Protein AF-A0A9P9DZR4-F1 (afdb_monomer_lite)

Radius of gyration: 33.92 Å; chains: 1; bounding box: 108×94×105 Å

InterPro domains:
  IPR038883 Uncharacterized protein AN11006-like [PTHR42085] (29-226)

Secondary structure (DSSP, 8-state):
------PPPGGGGTHHHHHHHHHHHHHHHHHHS-S--PPP-GGGS-HHHHHHHHHHHHS----PPPP----------TTTTS------------S---------THHHH-HHHHHHHHHHHHHH-EEEEEE-TTT--------STT-------------------------------------PPPSS---GGGGGG-SEEEEEEEE-HHHHT-S-GGG--GGG-HHHHHHHHHHTTS-TTSEEEEEEEEPPBTTB-HHHHHHHHHHHHHSSSSSEEEEEEEEETT--S--EEEEE-TTS-EEEE-TTS-EEEE--SS--HHHHHHGGG---TTTS-------------

Structure (mmCIF, N/CA/C/O backbone):
data_AF-A0A9P9DZR4-F1
#
_entry.id   AF-A0A9P9DZR4-F1
#
loop_
_atom_site.group_PDB
_atom_site.id
_atom_site.type_symbol
_atom_site.label_atom_id
_atom_site.label_alt_id
_atom_site.label_comp_id
_atom_site.label_asym_id
_atom_site.label_entity_id
_atom_site.label_seq_id
_atom_site.pdbx_PDB_ins_code
_atom_site.Cartn_x
_atom_site.Cartn_y
_atom_site.Cartn_z
_atom_site.occupancy
_atom_site.B_iso_or_equiv
_atom_site.auth_seq_id
_atom_site.auth_comp_id
_atom_site.auth_asym_id
_atom_site.auth_atom_id
_atom_site.pdbx_PDB_model_num
ATOM 1 N N . MET A 1 1 ? -54.184 -75.715 51.827 1.00 43.56 1 MET A N 1
ATOM 2 C CA . MET A 1 1 ? -53.789 -74.559 52.659 1.00 43.56 1 MET A CA 1
ATOM 3 C C . MET A 1 1 ? -52.287 -74.373 52.473 1.00 43.56 1 MET A C 1
ATOM 5 O O . MET A 1 1 ? -51.511 -75.024 53.151 1.00 43.56 1 MET A O 1
ATOM 9 N N . ALA A 1 2 ? -51.884 -73.618 51.450 1.00 40.12 2 ALA A N 1
ATOM 10 C CA . ALA A 1 2 ? -50.483 -73.395 51.093 1.00 40.12 2 ALA A CA 1
ATOM 11 C C . ALA A 1 2 ? -50.235 -71.883 51.113 1.00 40.12 2 ALA A C 1
ATOM 13 O O . ALA A 1 2 ? -50.880 -71.148 50.367 1.00 40.12 2 ALA A O 1
ATOM 14 N N . MET A 1 3 ? -49.376 -71.423 52.024 1.00 48.22 3 MET A N 1
ATOM 15 C CA . MET A 1 3 ? -48.978 -70.021 52.132 1.00 48.22 3 MET A CA 1
ATOM 16 C C . MET A 1 3 ? -47.840 -69.740 51.149 1.00 48.22 3 MET A C 1
ATOM 18 O O . MET A 1 3 ? -46.756 -70.304 51.275 1.00 48.22 3 MET A O 1
ATOM 22 N N . ALA A 1 4 ? -48.094 -68.865 50.178 1.00 48.84 4 ALA A N 1
ATOM 23 C CA . ALA A 1 4 ? -47.075 -68.323 49.291 1.00 48.84 4 ALA A CA 1
ATOM 24 C C . ALA A 1 4 ? -46.392 -67.128 49.979 1.00 48.84 4 ALA A C 1
ATOM 26 O O . ALA A 1 4 ? -46.995 -66.072 50.157 1.00 48.84 4 ALA A O 1
ATOM 27 N N . MET A 1 5 ? -45.137 -67.315 50.387 1.00 56.09 5 MET A N 1
ATOM 28 C CA . MET A 1 5 ? -44.253 -66.256 50.878 1.00 56.09 5 MET A CA 1
ATOM 29 C C . MET A 1 5 ? -43.688 -65.494 49.674 1.00 56.09 5 MET A C 1
ATOM 31 O O . MET A 1 5 ? -42.865 -66.022 48.929 1.00 56.09 5 MET A O 1
ATOM 35 N N . ALA A 1 6 ? -44.149 -64.261 49.466 1.00 56.53 6 ALA A N 1
ATOM 36 C CA . ALA A 1 6 ? -43.615 -63.368 48.446 1.00 56.53 6 ALA A CA 1
ATOM 37 C C . ALA A 1 6 ? -42.240 -62.838 48.887 1.00 56.53 6 ALA A C 1
ATOM 39 O O . ALA A 1 6 ? -42.130 -62.030 49.808 1.00 56.53 6 ALA A O 1
ATOM 40 N N . SER A 1 7 ? -41.182 -63.311 48.231 1.00 59.50 7 SER A N 1
ATOM 41 C CA . SER A 1 7 ? -39.818 -62.809 48.386 1.00 59.50 7 SER A CA 1
ATOM 42 C C . SER A 1 7 ? -39.697 -61.411 47.776 1.00 59.50 7 SER A C 1
ATOM 44 O O . SER A 1 7 ? -39.868 -61.250 46.565 1.00 59.50 7 SER A O 1
ATOM 46 N N . LEU A 1 8 ? -39.378 -60.402 48.592 1.00 60.72 8 LEU A N 1
ATOM 47 C CA . LEU A 1 8 ? -39.001 -59.082 48.086 1.00 60.72 8 LEU A CA 1
ATOM 48 C C . LEU A 1 8 ? -37.660 -59.167 47.326 1.00 60.72 8 LEU A C 1
ATOM 50 O O . LEU A 1 8 ? -36.722 -59.804 47.814 1.00 60.72 8 LEU A O 1
ATOM 54 N N . PRO A 1 9 ? -37.528 -58.503 46.166 1.00 62.47 9 PRO A N 1
ATOM 55 C CA . PRO A 1 9 ? -36.287 -58.496 45.403 1.00 62.47 9 PRO A CA 1
ATOM 56 C C . PRO A 1 9 ? -35.205 -57.674 46.125 1.00 62.47 9 PRO A C 1
ATOM 58 O O . PRO A 1 9 ? -35.350 -56.474 46.348 1.00 62.47 9 PRO A O 1
ATOM 61 N N . GLN A 1 10 ? -34.081 -58.320 46.451 1.00 60.91 10 GLN A N 1
ATOM 62 C CA . GLN A 1 10 ? -32.893 -57.725 47.092 1.00 60.91 10 GLN A CA 1
ATOM 63 C C . GLN A 1 10 ? -32.157 -56.673 46.230 1.00 60.91 10 GLN A C 1
ATOM 65 O O . GLN A 1 10 ? -31.154 -56.108 46.660 1.00 60.91 10 GLN A O 1
ATOM 70 N N . SER A 1 11 ? -32.642 -56.360 45.026 1.00 59.41 11 SER A N 1
ATOM 71 C CA . SER A 1 11 ? -31.993 -55.431 44.092 1.00 59.41 11 SER A CA 1
ATOM 72 C C . SER A 1 11 ? -32.128 -53.948 44.469 1.00 59.41 11 SER A C 1
ATOM 74 O O . SER A 1 11 ? -31.397 -53.119 43.931 1.00 59.41 11 SER A O 1
ATOM 76 N N . ALA A 1 12 ? -32.995 -53.586 45.422 1.00 57.53 12 ALA A N 1
ATOM 77 C CA . ALA A 1 12 ? -33.189 -52.188 45.824 1.00 57.53 12 ALA A CA 1
ATOM 78 C C . ALA A 1 12 ? -32.048 -51.611 46.696 1.00 57.53 12 ALA A C 1
ATOM 80 O O . ALA A 1 12 ? -31.921 -50.392 46.812 1.00 57.53 12 ALA A O 1
ATOM 81 N N . SER A 1 13 ? -31.188 -52.451 47.290 1.00 67.25 13 SER A N 1
ATOM 82 C CA . SER A 1 13 ? -30.215 -51.999 48.303 1.00 67.25 13 SER A CA 1
ATOM 83 C C . SER A 1 13 ? -28.970 -51.297 47.737 1.00 67.25 13 SER A C 1
ATOM 85 O O . SER A 1 13 ? -28.301 -50.576 48.475 1.00 67.25 13 SER A O 1
ATOM 87 N N . LEU A 1 14 ? -28.646 -51.478 46.451 1.00 71.75 14 LEU A N 1
ATOM 88 C CA . LEU A 1 14 ? -27.460 -50.866 45.822 1.00 71.75 14 LEU A CA 1
ATOM 89 C C . LEU A 1 14 ? -27.771 -49.573 45.051 1.00 71.75 14 LEU A C 1
ATOM 91 O O . LEU A 1 14 ? -26.857 -48.815 44.732 1.00 71.75 14 LEU A O 1
ATOM 95 N N . ALA A 1 15 ? -29.048 -49.277 44.791 1.00 77.88 15 ALA A N 1
ATOM 96 C CA . ALA A 1 15 ? -29.445 -48.081 44.048 1.00 77.88 15 ALA A CA 1
ATOM 97 C C . ALA A 1 15 ? -29.271 -46.790 44.870 1.00 77.88 15 ALA A C 1
ATOM 99 O O . ALA A 1 15 ? -28.864 -45.760 44.337 1.00 77.88 15 ALA A O 1
ATOM 100 N N . LEU A 1 16 ? -29.523 -46.852 46.181 1.00 82.12 16 LEU A N 1
ATOM 101 C CA . LEU A 1 16 ? -29.425 -45.704 47.089 1.00 82.12 16 LEU A CA 1
ATOM 102 C C . LEU A 1 16 ? -27.999 -45.131 47.235 1.00 82.12 16 LEU A C 1
ATOM 104 O O . LEU A 1 16 ? -27.854 -43.914 47.104 1.00 82.12 16 LEU A O 1
ATOM 108 N N . PRO A 1 17 ? -26.933 -45.931 47.454 1.00 87.12 17 PRO A N 1
ATOM 109 C CA . PRO A 1 17 ? -25.578 -45.384 47.547 1.00 87.12 17 PRO A CA 1
ATOM 110 C C . PRO A 1 17 ? -25.076 -44.815 46.212 1.00 87.12 17 PRO A C 1
ATOM 112 O O . PRO A 1 17 ? -24.386 -43.797 46.213 1.00 87.12 17 PRO A O 1
ATOM 115 N N . LEU A 1 18 ? -25.458 -45.405 45.073 1.00 83.94 18 LEU A N 1
ATOM 116 C CA . LEU A 1 18 ? -25.102 -44.877 43.751 1.00 83.94 18 LEU A CA 1
ATOM 117 C C . LEU A 1 18 ? -25.817 -43.557 43.448 1.00 83.94 18 LEU A C 1
ATOM 119 O O . LEU A 1 18 ? -25.183 -42.622 42.961 1.00 83.94 18 LEU A O 1
ATOM 123 N N . LEU A 1 19 ? -27.102 -43.444 43.798 1.00 87.75 19 LEU A N 1
ATOM 124 C CA . LEU A 1 19 ? -27.851 -42.195 43.671 1.00 87.75 19 LEU A CA 1
ATOM 125 C C . LEU A 1 19 ? -27.248 -41.097 44.560 1.00 87.75 19 LEU A C 1
ATOM 127 O O . LEU A 1 19 ? -27.073 -39.968 44.109 1.00 87.75 19 LEU A O 1
ATOM 131 N N . TYR A 1 20 ? -26.863 -41.429 45.795 1.00 90.81 20 TYR A N 1
ATOM 132 C CA . TYR A 1 20 ? -26.206 -40.484 46.701 1.00 90.81 20 TYR A CA 1
ATOM 133 C C . TYR A 1 20 ? -24.847 -40.011 46.163 1.00 90.81 20 TYR A C 1
ATOM 135 O O . TYR A 1 20 ? -24.558 -38.815 46.198 1.00 90.81 20 TYR A O 1
ATOM 143 N N . LEU A 1 21 ? -24.026 -40.915 45.614 1.00 88.88 21 LEU A N 1
ATOM 144 C CA . LEU A 1 21 ? -22.750 -40.552 44.987 1.00 88.88 21 LEU A CA 1
ATOM 145 C C . LEU A 1 21 ? -22.946 -39.711 43.719 1.00 88.88 21 LEU A C 1
ATOM 147 O O . LEU A 1 21 ? -22.198 -38.758 43.516 1.00 88.88 21 LEU A O 1
ATOM 151 N N . ALA A 1 22 ? -23.971 -39.998 42.912 1.00 86.12 22 ALA A N 1
ATOM 152 C CA . ALA A 1 22 ? -24.314 -39.197 41.739 1.00 86.12 22 ALA A CA 1
ATOM 153 C C . ALA A 1 22 ? -24.779 -37.786 42.131 1.00 86.12 22 ALA A C 1
ATOM 155 O O . ALA A 1 22 ? -24.281 -36.808 41.577 1.00 86.12 22 ALA A O 1
ATOM 156 N N . ILE A 1 23 ? -25.656 -37.661 43.135 1.00 90.69 23 ILE A N 1
ATOM 157 C CA . ILE A 1 23 ? -26.109 -36.364 43.665 1.00 90.69 23 ILE A CA 1
ATOM 158 C C . ILE A 1 23 ? -24.933 -35.593 44.269 1.00 90.69 23 ILE A C 1
ATOM 160 O O . ILE A 1 23 ? -24.785 -34.403 44.010 1.00 90.69 23 ILE A O 1
ATOM 164 N N . ARG A 1 24 ? -24.053 -36.257 45.026 1.00 88.06 24 ARG A N 1
ATOM 165 C CA . ARG A 1 24 ? -22.860 -35.626 45.608 1.00 88.06 24 ARG A CA 1
ATOM 166 C C . ARG A 1 24 ? -21.857 -35.195 44.536 1.00 88.06 24 ARG A C 1
ATOM 168 O O . ARG A 1 24 ? -21.273 -34.126 44.666 1.00 88.06 24 ARG A O 1
ATOM 175 N N . SER A 1 25 ? -21.682 -35.986 43.478 1.00 76.50 25 SER A N 1
ATOM 176 C CA . SER A 1 25 ? -20.851 -35.640 42.319 1.00 76.50 25 SER A CA 1
ATOM 177 C C . SER A 1 25 ? -21.422 -34.440 41.564 1.00 76.50 25 SER A C 1
ATOM 179 O O . SER A 1 25 ? -20.687 -33.502 41.272 1.00 76.50 25 SER A O 1
ATOM 181 N N . LEU A 1 26 ? -22.732 -34.434 41.296 1.00 79.06 26 LEU A N 1
ATOM 182 C CA . LEU A 1 26 ? -23.438 -33.309 40.674 1.00 79.06 26 LEU A CA 1
ATOM 183 C C . LEU A 1 26 ? -23.340 -32.053 41.535 1.00 79.06 26 LEU A C 1
ATOM 185 O O . LEU A 1 26 ? -23.038 -30.982 41.019 1.00 79.06 26 LEU A O 1
ATOM 189 N N . HIS A 1 27 ? -23.521 -32.183 42.850 1.00 77.00 27 HIS A N 1
ATOM 190 C CA . HIS A 1 27 ? -23.399 -31.058 43.762 1.00 77.00 27 HIS A CA 1
ATOM 191 C C . HIS A 1 27 ? -21.963 -30.532 43.794 1.00 77.00 27 HIS A C 1
ATOM 193 O O . HIS A 1 27 ? -21.762 -29.333 43.664 1.00 77.00 27 HIS A O 1
ATOM 199 N N . HIS A 1 28 ? -20.952 -31.403 43.855 1.00 72.44 28 HIS A N 1
ATOM 200 C CA . HIS A 1 28 ? -19.546 -30.994 43.812 1.00 72.44 28 HIS A CA 1
ATOM 201 C C . HIS A 1 28 ? -19.175 -30.309 42.486 1.00 72.44 28 HIS A C 1
ATOM 203 O O . HIS A 1 28 ? -18.450 -29.317 42.498 1.00 72.44 28 HIS A O 1
ATOM 209 N N . HIS A 1 29 ? -19.717 -30.778 41.357 1.00 68.38 29 HIS A N 1
ATOM 210 C CA . HIS A 1 29 ? -19.521 -30.134 40.055 1.00 68.38 29 HIS A CA 1
ATOM 211 C C . HIS A 1 29 ? -20.180 -28.745 40.011 1.00 68.38 29 HIS A C 1
ATOM 213 O O . HIS A 1 29 ? -19.538 -27.774 39.620 1.00 68.38 29 HIS A O 1
ATOM 219 N N . PHE A 1 30 ? -21.407 -28.620 40.527 1.00 67.62 30 PHE A N 1
ATOM 220 C CA . PHE A 1 30 ? -22.100 -27.333 40.655 1.00 67.62 30 PHE A CA 1
ATOM 221 C C . PHE A 1 30 ? -21.445 -26.380 41.665 1.00 67.62 30 PHE A C 1
ATOM 223 O O . PHE A 1 30 ? -21.560 -25.166 41.522 1.00 67.62 30 PHE A O 1
ATOM 230 N N . THR A 1 31 ? -20.778 -26.898 42.701 1.00 61.72 31 THR A N 1
ATOM 231 C CA . THR A 1 31 ? -20.121 -26.058 43.719 1.00 61.72 31 THR A CA 1
ATOM 232 C C . THR A 1 31 ? -18.771 -25.536 43.219 1.00 61.72 31 THR A C 1
ATOM 234 O O . THR A 1 31 ? -18.403 -24.411 43.547 1.00 61.72 31 THR A O 1
ATOM 237 N N . MET A 1 32 ? -18.060 -26.302 42.379 1.00 52.75 32 MET A N 1
ATOM 238 C CA . MET A 1 32 ? -16.819 -25.856 41.724 1.00 52.75 32 MET A CA 1
ATOM 239 C C . MET A 1 32 ? -17.062 -24.727 40.708 1.00 52.75 32 MET A C 1
ATOM 241 O O . MET A 1 32 ? -16.210 -23.858 40.559 1.00 52.75 32 MET A O 1
ATOM 245 N N . GLU A 1 33 ? -18.230 -24.687 40.060 1.00 54.41 33 GLU A N 1
ATOM 246 C CA . GLU A 1 33 ? -18.608 -23.593 39.147 1.00 54.41 33 GLU A CA 1
ATOM 247 C C . GLU A 1 33 ? -19.159 -22.346 39.865 1.00 54.41 33 GLU A C 1
ATOM 249 O O . GLU A 1 33 ? -19.230 -21.280 39.262 1.00 54.41 33 GLU A O 1
ATOM 254 N N . ASN A 1 34 ? -19.512 -22.447 41.155 1.00 53.56 34 ASN A N 1
ATOM 255 C CA . ASN A 1 34 ? -20.173 -21.376 41.914 1.00 53.56 34 ASN A CA 1
ATOM 256 C C . ASN A 1 34 ? -19.352 -20.806 43.074 1.00 53.56 34 ASN A C 1
ATOM 258 O O . ASN A 1 34 ? -19.886 -20.028 43.869 1.00 53.56 34 ASN A O 1
ATOM 262 N N . THR A 1 35 ? -18.058 -21.125 43.200 1.00 55.44 35 THR A N 1
ATOM 263 C CA . THR A 1 35 ? -17.213 -20.228 43.999 1.00 55.44 35 THR A CA 1
ATOM 264 C C . THR A 1 35 ? -17.232 -18.877 43.288 1.00 55.44 35 THR A C 1
ATOM 266 O O . THR A 1 35 ? -16.898 -18.851 42.104 1.00 55.44 35 THR A O 1
ATOM 269 N N . PRO A 1 36 ? -17.664 -17.775 43.933 1.00 53.78 36 PRO A N 1
ATOM 270 C CA . PRO A 1 36 ? -17.661 -16.462 43.315 1.00 53.78 36 PRO A CA 1
ATOM 271 C C . PRO A 1 36 ? -16.202 -16.064 43.117 1.00 53.78 36 PRO A C 1
ATOM 273 O O . PRO A 1 36 ? -15.591 -15.403 43.958 1.00 53.78 36 PRO A O 1
ATOM 276 N N . THR A 1 37 ? -15.613 -16.517 42.012 1.00 63.47 37 THR A N 1
ATOM 277 C CA . THR A 1 37 ? -14.388 -15.961 41.472 1.00 63.47 37 THR A CA 1
ATOM 278 C C . THR A 1 37 ? -14.696 -14.493 41.298 1.00 63.47 37 THR A C 1
ATOM 280 O O . THR A 1 37 ? -15.495 -14.125 40.434 1.00 63.47 37 THR A O 1
ATOM 283 N N . ARG A 1 38 ? -14.146 -13.658 42.188 1.00 71.25 38 ARG A N 1
ATOM 284 C CA . ARG A 1 38 ? -14.220 -12.212 42.015 1.00 71.25 38 ARG A CA 1
ATOM 285 C C . ARG A 1 38 ? -13.787 -11.945 40.575 1.00 71.25 38 ARG A C 1
ATOM 287 O O . ARG A 1 38 ? -12.690 -12.386 40.217 1.00 71.25 38 ARG A O 1
ATOM 294 N N . PRO A 1 39 ? -14.645 -11.325 39.746 1.00 75.81 39 PRO A N 1
ATOM 295 C CA . PRO A 1 39 ? -14.278 -11.036 38.374 1.00 75.81 39 PRO A CA 1
ATOM 296 C C . PRO A 1 39 ? -12.971 -10.255 38.411 1.00 75.81 39 PRO A C 1
ATOM 298 O O . PRO A 1 39 ? -12.799 -9.367 39.250 1.00 75.81 39 PRO A O 1
ATOM 301 N N . PHE A 1 40 ? -12.028 -10.649 37.561 1.00 80.56 40 PHE A N 1
ATOM 302 C CA . PHE A 1 40 ? -10.735 -9.992 37.498 1.00 80.56 40 PHE A CA 1
ATOM 303 C C . PHE A 1 40 ? -10.963 -8.491 37.256 1.00 80.56 40 PHE A C 1
ATOM 305 O O . PHE A 1 40 ? -11.631 -8.145 36.274 1.00 80.56 40 PHE A O 1
ATOM 312 N N . PRO A 1 41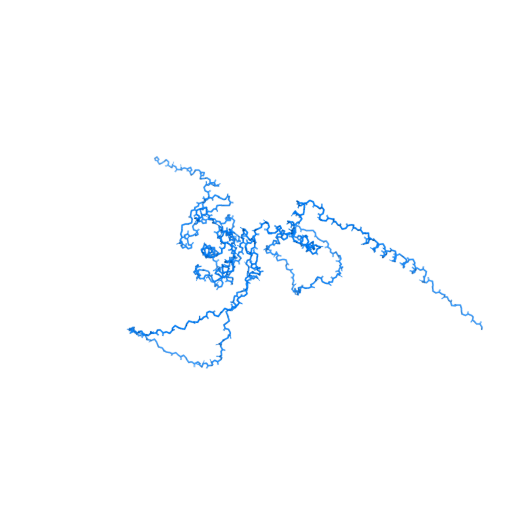 ? -10.477 -7.600 38.139 1.00 88.06 41 PRO A N 1
ATOM 313 C CA . PRO A 1 41 ? -10.783 -6.180 38.061 1.00 88.06 41 PRO A CA 1
ATOM 314 C C . PRO A 1 41 ? -9.936 -5.530 36.965 1.00 88.06 41 PRO A C 1
ATOM 316 O O . PRO A 1 41 ? -8.955 -4.839 37.220 1.00 88.06 41 PRO A O 1
ATOM 319 N N . PHE A 1 42 ? -10.311 -5.773 35.709 1.00 87.19 42 PHE A N 1
ATOM 320 C CA . PHE A 1 42 ? -9.560 -5.321 34.540 1.00 87.19 42 PHE A CA 1
ATOM 321 C C . PHE A 1 42 ? -9.356 -3.798 34.524 1.00 87.19 42 PHE A C 1
ATOM 323 O O . PHE A 1 42 ? -8.322 -3.324 34.069 1.00 87.19 42 PHE A O 1
ATOM 330 N N . MET A 1 43 ? -10.303 -3.033 35.077 1.00 89.00 43 MET A N 1
ATOM 331 C CA . MET A 1 43 ? -10.225 -1.569 35.159 1.00 89.00 43 MET A CA 1
ATOM 332 C C . MET A 1 43 ? -9.262 -1.059 36.237 1.00 89.00 43 MET A C 1
ATOM 334 O O . MET A 1 43 ? -8.822 0.086 36.149 1.00 89.00 43 MET A O 1
ATOM 338 N N . ASP A 1 44 ? -8.896 -1.903 37.204 1.00 92.69 44 ASP A N 1
ATOM 339 C CA . ASP A 1 44 ? -7.923 -1.565 38.249 1.00 92.69 44 ASP A CA 1
ATOM 340 C C . ASP A 1 44 ? -6.480 -1.812 37.777 1.00 92.69 44 ASP A C 1
ATOM 342 O O . ASP A 1 44 ? -5.524 -1.431 38.454 1.00 92.69 44 ASP A O 1
ATOM 346 N N . LEU A 1 45 ? -6.298 -2.439 36.606 1.00 91.56 45 LEU A N 1
ATOM 347 C CA . LEU A 1 45 ? -4.983 -2.564 35.989 1.00 91.56 45 LEU A CA 1
ATOM 348 C C . LEU A 1 45 ? -4.431 -1.187 35.600 1.00 91.56 45 LEU A C 1
ATOM 350 O O . LEU A 1 45 ? -5.184 -0.374 35.063 1.00 91.56 45 LEU A O 1
ATOM 354 N N . PRO A 1 46 ? -3.120 -0.942 35.762 1.00 94.38 46 PRO A N 1
ATOM 355 C CA . PRO A 1 46 ? -2.450 0.212 35.175 1.00 94.38 46 PRO A CA 1
ATOM 356 C C . PRO A 1 46 ? -2.737 0.349 33.667 1.00 94.38 46 PRO A C 1
ATOM 358 O O . PRO A 1 46 ? -2.845 -0.678 32.980 1.00 94.38 46 PRO A O 1
ATOM 361 N N . PRO A 1 47 ? -2.853 1.582 33.134 1.00 87.75 47 PRO A N 1
ATOM 362 C CA . PRO A 1 47 ? -3.132 1.827 31.718 1.00 87.75 47 PRO A CA 1
ATOM 363 C C . PRO A 1 47 ? -2.211 1.054 30.769 1.00 87.75 47 PRO A C 1
ATOM 365 O O . PRO A 1 47 ? -2.680 0.509 29.776 1.00 87.75 47 PRO A O 1
ATOM 368 N N . GLU A 1 48 ? -0.932 0.913 31.115 1.00 88.62 48 GLU A N 1
ATOM 369 C CA . GLU A 1 48 ? 0.086 0.238 30.305 1.00 88.62 48 GLU A CA 1
ATOM 370 C C . GLU A 1 48 ? -0.221 -1.258 30.125 1.00 88.62 48 GLU A C 1
ATOM 372 O O . GLU A 1 48 ? -0.036 -1.822 29.045 1.00 88.62 48 GLU A O 1
ATOM 377 N N . LEU A 1 49 ? -0.735 -1.916 31.172 1.00 89.88 49 LEU A N 1
ATOM 378 C CA . LEU A 1 49 ? -1.139 -3.323 31.097 1.00 89.88 49 LEU A CA 1
ATOM 379 C C . LEU A 1 49 ? -2.440 -3.484 30.313 1.00 89.88 49 LEU A C 1
ATOM 381 O O . LEU A 1 49 ? -2.579 -4.451 29.562 1.00 89.88 49 LEU A O 1
ATOM 385 N N . ARG A 1 50 ? -3.374 -2.533 30.438 1.00 89.62 50 ARG A N 1
ATOM 386 C CA . ARG A 1 50 ? -4.595 -2.536 29.621 1.00 89.62 50 ARG A CA 1
ATOM 387 C C . ARG A 1 50 ? -4.256 -2.363 28.146 1.00 89.62 50 ARG A C 1
ATOM 389 O O . ARG A 1 50 ? -4.728 -3.151 27.336 1.00 89.62 50 ARG A O 1
ATOM 396 N N . GLU A 1 51 ? -3.378 -1.421 27.808 1.00 83.00 51 GLU A N 1
ATOM 397 C CA . GLU A 1 51 ? -2.849 -1.213 26.454 1.00 83.00 51 GLU A CA 1
ATOM 398 C C . GLU A 1 51 ? -2.194 -2.466 25.879 1.00 83.00 51 GLU A C 1
ATOM 400 O O . GLU A 1 51 ? -2.442 -2.808 24.725 1.00 83.00 51 GLU A O 1
ATOM 405 N N . MET A 1 52 ? -1.420 -3.195 26.684 1.00 81.25 52 MET A N 1
ATOM 406 C CA . MET A 1 52 ? -0.809 -4.457 26.266 1.00 81.25 52 MET A CA 1
ATOM 407 C C . MET A 1 52 ? -1.855 -5.541 25.981 1.00 81.25 52 MET A C 1
ATOM 409 O O . MET A 1 52 ? -1.755 -6.245 24.975 1.00 81.25 52 MET A O 1
ATOM 413 N N . VAL A 1 53 ? -2.887 -5.649 26.827 1.00 84.31 53 VAL A N 1
ATOM 414 C CA . VAL A 1 53 ? -4.006 -6.575 26.598 1.00 84.31 53 VAL A CA 1
ATOM 415 C C . VAL A 1 53 ? -4.775 -6.178 25.343 1.00 84.31 53 VAL A C 1
ATOM 417 O O . VAL A 1 53 ? -5.021 -7.034 24.496 1.00 84.31 53 VAL A O 1
ATOM 420 N N . TYR A 1 54 ? -5.098 -4.896 25.170 1.00 84.12 54 TYR A N 1
ATOM 421 C CA . TYR A 1 54 ? -5.737 -4.399 23.955 1.00 84.12 54 TYR A CA 1
ATOM 422 C C . TYR A 1 54 ? -4.876 -4.680 22.726 1.00 84.12 54 TYR A C 1
ATOM 424 O O . TYR A 1 54 ? -5.397 -5.206 21.754 1.00 84.12 54 TYR A O 1
ATOM 432 N N . GLY A 1 55 ? -3.567 -4.427 22.780 1.00 77.94 55 GLY A N 1
ATOM 433 C CA . GLY A 1 55 ? -2.630 -4.729 21.698 1.00 77.94 55 GLY A CA 1
ATOM 434 C C . GLY A 1 55 ? -2.606 -6.214 21.335 1.00 77.94 55 GLY A C 1
ATOM 435 O O . GLY A 1 55 ? -2.619 -6.553 20.156 1.00 77.94 55 GLY A O 1
ATOM 436 N N . TYR A 1 56 ? -2.660 -7.109 22.326 1.00 78.38 56 TYR A N 1
ATOM 437 C CA . TYR A 1 56 ? -2.757 -8.553 22.088 1.00 78.38 56 TYR A CA 1
ATOM 438 C C . TYR A 1 56 ? -4.092 -8.952 21.438 1.00 78.38 56 TYR A C 1
ATOM 440 O O . TYR A 1 56 ? -4.123 -9.768 20.514 1.00 78.38 56 TYR A O 1
ATOM 448 N N . CYS A 1 57 ? -5.194 -8.349 21.893 1.00 75.62 57 CYS A N 1
ATOM 449 C CA . CYS A 1 57 ? -6.534 -8.601 21.358 1.00 75.62 57 CYS A CA 1
ATOM 450 C C . CYS A 1 57 ? -6.722 -8.019 19.947 1.00 75.62 57 CYS A C 1
ATOM 452 O O . CYS A 1 57 ? -7.431 -8.603 19.132 1.00 75.62 57 CYS A O 1
ATOM 454 N N . LEU A 1 58 ? -6.093 -6.875 19.671 1.00 70.31 58 LEU A N 1
ATOM 455 C CA . LEU A 1 58 ? -6.145 -6.146 18.403 1.00 70.31 58 LEU A CA 1
ATOM 456 C C . LEU A 1 58 ? -5.102 -6.625 17.392 1.00 70.31 58 LEU A C 1
ATOM 458 O O . LEU A 1 58 ? -5.145 -6.185 16.248 1.00 70.31 58 LEU A O 1
ATOM 462 N N . GLN A 1 59 ? -4.160 -7.489 17.787 1.00 63.88 59 GLN A N 1
ATOM 463 C CA . GLN A 1 59 ? -3.111 -7.964 16.893 1.00 63.88 59 GLN A CA 1
ATOM 464 C C . GLN A 1 59 ? -3.738 -8.613 15.658 1.00 63.88 59 GLN A C 1
ATOM 466 O O . GLN A 1 59 ? -4.375 -9.670 15.777 1.00 63.88 59 GLN A O 1
ATOM 471 N N . ASP A 1 60 ? -3.527 -7.946 14.516 1.00 51.69 60 ASP A N 1
ATOM 472 C CA . ASP A 1 60 ? -4.200 -8.186 13.242 1.00 51.69 60 ASP A CA 1
ATOM 473 C C . ASP A 1 60 ? -4.315 -9.692 12.973 1.00 51.69 60 ASP A C 1
ATOM 475 O O . ASP A 1 60 ? -3.308 -10.412 13.081 1.00 51.69 60 ASP A O 1
ATOM 479 N N . PRO A 1 61 ? -5.516 -10.219 12.660 1.00 52.12 61 PRO A N 1
ATOM 480 C CA . PRO A 1 61 ? -5.612 -11.572 12.150 1.00 52.12 61 PRO A CA 1
ATOM 481 C C . PRO A 1 61 ? -4.717 -11.633 10.915 1.00 52.12 61 PRO A C 1
ATOM 483 O O . PRO A 1 61 ? -4.950 -10.952 9.925 1.00 52.12 61 PRO A O 1
ATOM 486 N N . TYR A 1 62 ? -3.641 -12.409 11.001 1.00 41.66 62 TYR A N 1
ATOM 487 C CA . TYR A 1 62 ? -2.731 -12.623 9.890 1.00 41.66 62 TYR A CA 1
ATOM 488 C C . TYR A 1 62 ? -3.536 -13.162 8.698 1.00 41.66 62 TYR A C 1
ATOM 490 O O . TYR A 1 62 ? -3.932 -14.327 8.690 1.00 41.66 62 TYR A O 1
ATOM 498 N N . TYR A 1 63 ? -3.797 -12.315 7.699 1.00 43.09 63 TYR A N 1
ATOM 499 C CA . TYR A 1 63 ? -4.504 -12.666 6.461 1.00 43.09 63 TYR A CA 1
ATOM 500 C C . TYR A 1 63 ? -3.582 -13.393 5.465 1.00 43.09 63 TYR A C 1
ATOM 502 O O . TYR A 1 63 ? -3.637 -13.161 4.259 1.00 43.09 63 TYR A O 1
ATOM 510 N N . GLY A 1 64 ? -2.687 -14.256 5.951 1.00 39.78 64 GLY A N 1
ATOM 511 C CA . GLY A 1 64 ? -1.949 -15.157 5.072 1.00 39.78 64 GLY A CA 1
ATOM 512 C C . GLY A 1 64 ? -2.856 -16.274 4.545 1.00 39.78 64 GLY A C 1
ATOM 513 O O . GLY A 1 64 ? -3.837 -16.635 5.204 1.00 39.78 64 GLY A O 1
ATOM 514 N N . PRO A 1 65 ? -2.550 -16.853 3.370 1.00 34.88 65 PRO A N 1
ATOM 515 C CA . PRO A 1 65 ? -3.306 -17.981 2.846 1.00 34.88 65 PRO A CA 1
ATOM 516 C C . PRO A 1 65 ? -3.249 -19.144 3.843 1.00 34.88 65 PRO A C 1
ATOM 518 O O . PRO A 1 65 ? -2.169 -19.616 4.205 1.00 34.88 65 PRO A O 1
ATOM 521 N N . ARG A 1 66 ? -4.422 -19.609 4.299 1.00 37.50 66 ARG A N 1
ATOM 522 C CA . ARG A 1 66 ? -4.536 -20.864 5.053 1.00 37.50 66 ARG A CA 1
ATOM 523 C C . ARG A 1 66 ? -3.915 -21.968 4.203 1.00 37.50 66 ARG A C 1
ATOM 525 O O . ARG A 1 66 ? -4.358 -22.195 3.079 1.00 37.50 66 ARG A O 1
ATOM 532 N N . SER A 1 67 ? -2.906 -22.650 4.736 1.00 34.97 67 SER A N 1
ATOM 533 C CA . SER A 1 67 ? -2.370 -23.863 4.130 1.00 34.97 67 SER A CA 1
ATOM 534 C C . SER A 1 67 ? -3.515 -24.859 3.936 1.00 34.97 67 SER A C 1
ATOM 536 O O . SER A 1 67 ? -4.225 -25.226 4.874 1.00 34.97 67 SER A O 1
ATOM 538 N N . SER A 1 68 ? -3.738 -25.250 2.685 1.00 36.06 68 SER A N 1
ATOM 539 C CA . SER A 1 68 ? -4.775 -26.185 2.270 1.00 36.06 68 SER A CA 1
ATOM 540 C C . SER A 1 68 ? -4.442 -27.599 2.750 1.00 36.06 68 SER A C 1
ATOM 542 O O . SER A 1 68 ? -3.924 -28.429 2.011 1.00 36.06 68 SER A O 1
ATOM 544 N N . SER A 1 69 ? -4.770 -27.899 4.005 1.00 35.38 69 SER A N 1
ATOM 545 C CA . SER A 1 69 ? -4.997 -29.279 4.430 1.00 35.38 69 SER A CA 1
ATOM 546 C C . SER A 1 69 ? -6.443 -29.643 4.104 1.00 35.38 69 SER A C 1
ATOM 548 O O . SER A 1 69 ? -7.375 -29.254 4.804 1.00 35.38 69 SER A O 1
ATOM 550 N N . THR A 1 70 ? -6.604 -30.373 3.008 1.00 39.25 70 THR A N 1
ATOM 551 C CA . THR A 1 70 ? -7.825 -30.988 2.481 1.00 39.25 70 THR A CA 1
ATOM 552 C C . THR A 1 70 ? -8.743 -31.569 3.562 1.00 39.25 70 THR A C 1
ATOM 554 O O . THR A 1 70 ? -8.417 -32.615 4.113 1.00 39.25 70 THR A O 1
ATOM 557 N N . GLN A 1 71 ? -9.920 -30.969 3.789 1.00 32.12 71 GLN A N 1
ATOM 558 C CA . GLN A 1 71 ? -11.163 -31.688 4.113 1.00 32.12 71 GLN A CA 1
ATOM 559 C C . GLN A 1 71 ? -12.385 -30.952 3.533 1.00 32.12 71 GLN A C 1
ATOM 561 O O . GLN A 1 71 ? -12.428 -29.729 3.451 1.00 32.12 71 GLN A O 1
ATOM 566 N N . ASN A 1 72 ? -13.326 -31.769 3.068 1.00 31.16 72 ASN A N 1
ATOM 567 C CA . ASN A 1 72 ? -14.459 -31.483 2.191 1.00 31.16 72 ASN A CA 1
ATOM 568 C C . ASN A 1 72 ? -15.590 -30.625 2.810 1.00 31.16 72 ASN A C 1
ATOM 570 O O . ASN A 1 72 ? -15.602 -30.390 4.018 1.00 31.16 72 ASN A O 1
ATOM 574 N N . PRO A 1 73 ? -16.543 -30.153 1.976 1.00 43.91 73 PRO A N 1
ATOM 575 C CA . PRO A 1 73 ? -17.356 -28.976 2.240 1.00 43.91 73 PRO A CA 1
ATOM 576 C C . PRO A 1 73 ? -18.724 -29.322 2.830 1.00 43.91 73 PRO A C 1
ATOM 578 O O . PRO A 1 73 ? -19.452 -30.153 2.295 1.00 43.91 73 PRO A O 1
ATOM 581 N N . SER A 1 74 ? -19.130 -28.589 3.864 1.00 29.77 74 SER A N 1
ATOM 582 C CA . SER A 1 74 ? -20.550 -28.377 4.152 1.00 29.77 74 SER A CA 1
ATOM 583 C C . SER A 1 74 ? -20.743 -27.238 5.152 1.00 29.77 74 SER A C 1
ATOM 585 O O . SER A 1 74 ? -20.324 -27.335 6.300 1.00 29.77 74 SER A O 1
ATOM 587 N N . SER A 1 75 ? -21.457 -26.201 4.698 1.00 37.72 75 SER A N 1
ATOM 588 C CA . SER A 1 75 ? -22.219 -25.239 5.506 1.00 37.72 75 SER A CA 1
ATOM 589 C C . SER A 1 75 ? -21.431 -24.268 6.407 1.00 37.72 75 SER A C 1
ATOM 591 O O . SER A 1 75 ? -21.360 -24.443 7.623 1.00 37.72 75 SER A O 1
ATOM 593 N N . SER A 1 76 ? -20.974 -23.141 5.848 1.00 31.55 76 SER A N 1
ATOM 594 C CA . SER A 1 76 ? -20.646 -21.941 6.635 1.00 31.55 76 SER A CA 1
ATOM 595 C C . SER A 1 76 ? -21.914 -21.116 6.897 1.00 31.55 76 SER A C 1
ATOM 597 O O . SER A 1 76 ? -22.245 -20.183 6.166 1.00 31.55 76 SER A O 1
ATOM 599 N N . SER A 1 77 ? -22.646 -21.504 7.939 1.00 32.25 77 SER A N 1
ATOM 600 C CA . SER A 1 77 ? -23.715 -20.708 8.544 1.00 32.25 77 SER A CA 1
ATOM 601 C C . SER A 1 77 ? -23.107 -19.693 9.517 1.00 32.25 77 SER A C 1
ATOM 603 O O . SER A 1 77 ? -22.299 -20.051 10.371 1.00 32.25 77 SER A O 1
ATOM 605 N N . VAL A 1 78 ? -23.534 -18.434 9.410 1.00 35.38 78 VAL A N 1
ATOM 606 C CA . VAL A 1 78 ? -23.107 -17.259 10.200 1.00 35.38 78 VAL A CA 1
ATOM 607 C C . VAL A 1 78 ? -23.537 -17.336 11.688 1.00 35.38 78 VAL A C 1
ATOM 609 O O . VAL A 1 78 ? -23.270 -16.428 12.470 1.00 35.38 78 VAL A O 1
ATOM 612 N N . PHE A 1 79 ? -24.156 -18.438 12.134 1.00 33.31 79 PHE A N 1
ATOM 613 C CA . PHE A 1 79 ? -24.781 -18.546 13.463 1.00 33.31 79 PHE A CA 1
ATOM 614 C C . PHE A 1 79 ? -24.418 -19.803 14.275 1.00 33.31 79 PHE A C 1
ATOM 616 O O . PHE A 1 79 ? -25.183 -20.216 15.144 1.00 33.31 79 PHE A O 1
ATOM 623 N N . SER A 1 80 ? -23.246 -20.415 14.074 1.00 36.31 80 SER A N 1
ATOM 624 C CA . SER A 1 80 ? -22.835 -21.606 14.849 1.00 36.31 80 SER A CA 1
ATOM 625 C C . SER A 1 80 ? -22.498 -21.347 16.334 1.00 36.31 80 SER A C 1
ATOM 627 O O . SER A 1 80 ? -22.096 -22.270 17.034 1.00 36.31 80 SER A O 1
ATOM 629 N N . TRP A 1 81 ? -22.661 -20.122 16.842 1.00 41.91 81 TRP A N 1
ATOM 630 C CA . TRP A 1 81 ? -22.291 -19.714 18.206 1.00 41.91 81 TRP A CA 1
ATOM 631 C C . TRP A 1 81 ? -23.398 -19.902 19.266 1.00 41.91 81 TRP A C 1
ATOM 633 O O . TRP A 1 81 ? -23.212 -19.501 20.410 1.00 41.91 81 TRP A O 1
ATOM 643 N N . LEU A 1 82 ? -24.538 -20.517 18.921 1.00 32.12 82 LEU A N 1
ATOM 644 C CA . LEU A 1 82 ? -25.720 -20.605 19.800 1.00 32.12 82 LEU A CA 1
ATOM 645 C C . LEU A 1 82 ? -26.003 -21.978 20.447 1.00 32.12 82 LEU A C 1
ATOM 647 O O . LEU A 1 82 ? -27.067 -22.141 21.040 1.00 32.12 82 LEU A O 1
ATOM 651 N N . ILE A 1 83 ? -25.094 -22.961 20.407 1.00 33.12 83 ILE A N 1
ATOM 652 C CA . ILE A 1 83 ? -25.291 -24.237 21.131 1.00 33.12 83 ILE A CA 1
ATOM 653 C C . ILE A 1 83 ? -24.009 -24.661 21.866 1.00 33.12 83 ILE A C 1
ATOM 655 O O . ILE A 1 83 ? -22.987 -24.875 21.215 1.00 33.12 83 ILE A O 1
ATOM 659 N N . PRO A 1 84 ? -24.046 -24.855 23.199 1.00 37.22 84 PRO A N 1
ATOM 660 C CA . PRO A 1 84 ? -22.970 -25.505 23.930 1.00 37.22 84 PRO A CA 1
ATOM 661 C C . PRO A 1 84 ? -23.157 -27.031 23.903 1.00 37.22 84 PRO A C 1
ATOM 663 O O . PRO A 1 84 ? -24.155 -27.548 24.395 1.00 37.22 84 PRO A O 1
ATOM 666 N N . ASN A 1 85 ? -22.190 -27.760 23.344 1.00 33.88 85 ASN A N 1
ATOM 667 C CA . ASN A 1 85 ? -21.897 -29.158 23.691 1.00 33.88 85 ASN A CA 1
ATOM 668 C C . ASN A 1 85 ? -20.461 -29.465 23.237 1.00 33.88 85 ASN A C 1
ATOM 670 O O . ASN A 1 85 ? -20.120 -29.288 22.074 1.00 33.88 85 ASN A O 1
ATOM 674 N N . SER A 1 86 ? -19.530 -29.707 24.161 1.00 42.72 86 SER A N 1
ATOM 675 C CA . SER A 1 86 ? -19.268 -31.018 24.776 1.00 42.72 86 SER A CA 1
ATOM 676 C C . SER A 1 86 ? -18.915 -32.091 23.740 1.00 42.72 86 SER A C 1
ATOM 678 O O . SER A 1 86 ? -19.797 -32.768 23.219 1.00 42.72 86 SER A O 1
ATOM 680 N N . ASN A 1 87 ? -17.619 -32.252 23.449 1.00 30.50 87 ASN A N 1
ATOM 681 C CA . ASN A 1 87 ? -16.903 -33.502 23.725 1.00 30.50 87 ASN A CA 1
ATOM 682 C C . ASN A 1 87 ? -15.398 -33.408 23.415 1.00 30.50 87 ASN A C 1
ATOM 684 O O . ASN A 1 87 ? -14.952 -32.713 22.508 1.00 30.50 87 ASN A O 1
ATOM 688 N N . ARG A 1 88 ? -14.636 -34.111 24.258 1.00 36.50 88 ARG A N 1
ATOM 689 C CA . ARG A 1 88 ? -13.173 -34.230 24.330 1.00 36.50 88 ARG A CA 1
ATOM 690 C C . ARG A 1 88 ? -12.567 -35.180 23.281 1.00 36.50 88 ARG A C 1
ATOM 692 O O . ARG A 1 88 ? -13.228 -36.120 22.860 1.00 36.50 88 ARG A O 1
ATOM 699 N N . SER A 1 89 ? -11.238 -35.035 23.148 1.00 35.09 89 SER A N 1
ATOM 700 C CA . SER A 1 89 ? -10.208 -36.005 22.699 1.00 35.09 89 SER A CA 1
ATOM 701 C C . SER A 1 89 ? -10.114 -36.192 21.176 1.00 35.09 89 SER A C 1
ATOM 703 O O . SER A 1 89 ? -11.115 -36.415 20.522 1.00 35.09 89 SER A O 1
ATOM 705 N N . ASP A 1 90 ? -8.961 -36.035 20.518 1.00 34.84 90 ASP A N 1
ATOM 706 C CA . ASP A 1 90 ? -7.735 -36.806 20.749 1.00 34.84 90 ASP A CA 1
ATOM 707 C C . ASP A 1 90 ? -6.442 -36.129 20.240 1.00 34.84 90 ASP A C 1
ATOM 709 O O . ASP A 1 90 ? -6.437 -35.232 19.399 1.00 34.84 90 ASP A O 1
ATOM 713 N N . LYS A 1 91 ? -5.322 -36.607 20.794 1.00 44.62 91 LYS A N 1
ATOM 714 C CA . LYS A 1 91 ? -3.939 -36.128 20.646 1.00 44.62 91 LYS A CA 1
ATOM 715 C C . LYS A 1 91 ? -3.325 -36.414 19.265 1.00 44.62 91 LYS A C 1
ATOM 717 O O . LYS A 1 91 ? -3.338 -37.559 18.819 1.00 44.62 91 LYS A O 1
ATOM 722 N N . LYS A 1 92 ? -2.574 -35.447 18.717 1.00 32.50 92 LYS A N 1
ATOM 723 C CA . LYS A 1 92 ? -1.343 -35.705 17.935 1.00 32.50 92 LYS A CA 1
ATOM 724 C C . LYS A 1 92 ? -0.403 -34.483 17.966 1.00 32.50 92 LYS A C 1
ATOM 726 O O . LYS A 1 92 ? -0.890 -33.375 17.762 1.00 32.50 92 LYS A O 1
ATOM 731 N N . PRO A 1 93 ? 0.914 -34.643 18.208 1.00 53.16 93 PRO A N 1
ATOM 732 C CA . PRO A 1 93 ? 1.868 -33.541 18.146 1.00 53.16 93 PRO A CA 1
ATOM 733 C C . PRO A 1 93 ? 2.565 -33.501 16.777 1.00 53.16 93 PRO A C 1
ATOM 735 O O . PRO A 1 93 ? 3.077 -34.524 16.328 1.00 53.16 93 PRO A O 1
ATOM 738 N N . ALA A 1 94 ? 2.608 -32.333 16.130 1.00 33.09 94 ALA A N 1
ATOM 739 C CA . ALA A 1 94 ? 3.667 -31.934 15.194 1.00 33.09 94 ALA A CA 1
ATOM 740 C C . ALA A 1 94 ? 3.531 -30.442 14.833 1.00 33.09 94 ALA A C 1
ATOM 742 O O . ALA A 1 94 ? 2.441 -29.962 14.542 1.00 33.09 94 ALA A O 1
ATOM 743 N N . CYS A 1 95 ? 4.666 -29.745 14.891 1.00 36.88 95 CYS A N 1
ATOM 744 C CA . CYS A 1 95 ? 4.937 -28.332 14.624 1.00 36.88 95 CYS A CA 1
ATOM 745 C C . CYS A 1 95 ? 4.012 -27.592 13.638 1.00 36.88 95 CYS A C 1
ATOM 747 O O . CYS A 1 95 ? 4.082 -27.822 12.436 1.00 36.88 95 CYS A O 1
ATOM 749 N N . ALA A 1 96 ? 3.270 -26.609 14.155 1.00 39.00 96 ALA A N 1
ATOM 750 C CA . ALA A 1 96 ? 3.133 -25.239 13.641 1.00 39.00 96 ALA A CA 1
ATOM 751 C C . ALA A 1 96 ? 2.137 -24.509 14.556 1.00 39.00 96 ALA A C 1
ATOM 753 O O . ALA A 1 96 ? 0.985 -24.917 14.681 1.00 39.00 96 ALA A O 1
ATOM 754 N N . ASN A 1 97 ? 2.580 -23.450 15.233 1.00 38.38 97 ASN A N 1
ATOM 755 C CA . ASN A 1 97 ? 1.759 -22.685 16.172 1.00 38.38 97 ASN A CA 1
ATOM 756 C C . ASN A 1 97 ? 0.734 -21.814 15.423 1.00 38.38 97 ASN A C 1
ATOM 758 O O . ASN A 1 97 ? 0.864 -20.596 15.390 1.00 38.38 97 ASN A O 1
ATOM 762 N N . SER A 1 98 ? -0.291 -22.414 14.817 1.00 46.03 98 SER A N 1
ATOM 763 C CA . SER A 1 98 ? -1.523 -21.702 14.474 1.00 46.03 98 SER A CA 1
ATOM 764 C C . SER A 1 98 ? -2.559 -22.016 15.547 1.00 46.03 98 SER A C 1
ATOM 766 O O . SER A 1 98 ? -3.430 -22.871 15.372 1.00 46.03 98 SER A O 1
ATOM 768 N N . THR A 1 99 ? -2.442 -21.364 16.702 1.00 45.78 99 THR A N 1
ATOM 769 C CA . THR A 1 99 ? -3.552 -21.342 17.650 1.00 45.78 99 THR A CA 1
ATOM 770 C C . THR A 1 99 ? -4.696 -20.596 16.970 1.00 45.78 99 THR A C 1
ATOM 772 O O . THR A 1 99 ? -4.591 -19.416 16.643 1.00 45.78 99 THR A O 1
ATOM 775 N N . SER A 1 100 ? -5.781 -21.312 16.681 1.00 49.75 100 SER A N 1
ATOM 776 C CA . SER A 1 100 ? -7.071 -20.706 16.361 1.00 49.75 100 SER A CA 1
ATOM 777 C C . SER A 1 100 ? -7.392 -19.728 17.490 1.00 49.75 100 SER A C 1
ATOM 779 O O . SER A 1 100 ? -7.726 -20.173 18.585 1.00 49.75 100 SER A O 1
ATOM 781 N N . LYS A 1 101 ? -7.206 -18.419 17.268 1.00 55.16 101 LYS A N 1
ATOM 782 C CA . LYS A 1 101 ? -7.487 -17.401 18.284 1.00 55.16 101 LYS A CA 1
ATOM 783 C C . LYS A 1 101 ? -8.966 -17.508 18.651 1.00 55.16 101 LYS A C 1
ATOM 785 O O . LYS A 1 101 ? -9.835 -17.239 17.824 1.00 55.16 101 LYS A O 1
ATOM 790 N N . GLU A 1 102 ? -9.241 -17.946 19.874 1.00 55.91 102 GLU A N 1
ATOM 791 C CA . GLU A 1 102 ? -10.578 -17.906 20.451 1.00 55.91 102 GLU A CA 1
ATOM 792 C C . GLU A 1 102 ? -11.047 -16.446 20.468 1.00 55.91 102 GLU A C 1
ATOM 794 O O . GLU A 1 102 ? -10.294 -15.539 20.837 1.00 55.91 102 GLU A O 1
ATOM 799 N N . SER A 1 103 ? -12.272 -16.200 19.999 1.00 56.31 103 SER A N 1
ATOM 800 C CA . SER A 1 103 ? -12.839 -14.856 19.898 1.00 56.31 103 SER A CA 1
ATOM 801 C C . SER A 1 103 ? -12.783 -14.164 21.259 1.00 56.31 103 SER A C 1
ATOM 803 O O . SER A 1 103 ? -13.358 -14.653 22.232 1.00 56.31 103 SER A O 1
ATOM 805 N N . THR A 1 104 ? -12.083 -13.036 21.351 1.00 62.34 104 THR A N 1
ATOM 806 C CA . THR A 1 104 ? -11.874 -12.360 22.630 1.00 62.34 104 THR A CA 1
ATOM 807 C C . THR A 1 104 ? -13.117 -11.557 23.016 1.00 62.34 104 THR A C 1
ATOM 809 O O . THR A 1 104 ? -13.334 -10.441 22.554 1.00 62.34 104 THR A O 1
ATOM 812 N N . TRP A 1 105 ? -13.949 -12.127 23.890 1.00 66.69 105 TRP A N 1
ATOM 813 C CA . TRP A 1 105 ? -15.211 -11.536 24.365 1.00 66.69 105 TRP A CA 1
ATOM 814 C C . TRP A 1 105 ? -15.038 -10.304 25.273 1.00 66.69 105 TRP A C 1
ATOM 816 O O . TRP A 1 105 ? -16.026 -9.706 25.699 1.00 66.69 105 TRP A O 1
ATOM 826 N N . ILE A 1 106 ? -13.798 -9.893 25.568 1.00 70.62 106 ILE A N 1
ATOM 827 C CA . ILE A 1 106 ? -13.495 -8.797 26.501 1.00 70.62 106 ILE A CA 1
ATOM 828 C C . ILE A 1 106 ? -14.133 -7.464 26.076 1.00 70.62 106 ILE A C 1
ATOM 830 O O . ILE A 1 106 ? -14.520 -6.661 26.921 1.00 70.62 106 ILE A O 1
ATOM 834 N N . PHE A 1 107 ? -14.336 -7.263 24.771 1.00 68.00 107 PHE A N 1
ATOM 835 C CA . PHE A 1 107 ? -14.944 -6.053 24.212 1.00 68.00 107 PHE A CA 1
ATOM 836 C C . PHE A 1 107 ? -16.452 -5.941 24.455 1.00 68.00 107 PHE A C 1
ATOM 838 O O . PHE A 1 107 ? -17.004 -4.848 24.362 1.00 68.00 107 PHE A O 1
ATOM 845 N N . LEU A 1 108 ? -17.115 -7.050 24.795 1.00 74.81 108 LEU A N 1
ATOM 846 C CA . LEU A 1 108 ? -18.539 -7.072 25.137 1.00 74.81 108 LEU A CA 1
ATOM 847 C C . LEU A 1 108 ? -18.781 -6.934 26.646 1.00 74.81 108 LEU A C 1
ATOM 849 O O . LEU A 1 108 ? -19.910 -6.686 27.062 1.00 74.81 108 LEU A O 1
ATOM 853 N N . ALA A 1 109 ? -17.736 -7.064 27.469 1.00 74.69 109 ALA A N 1
ATOM 854 C CA . ALA A 1 109 ? -17.862 -7.066 28.923 1.00 74.69 109 ALA A CA 1
ATOM 855 C C . ALA A 1 109 ? -18.113 -5.668 29.516 1.00 74.69 109 ALA A C 1
ATOM 857 O O . ALA A 1 109 ? -18.702 -5.552 30.589 1.00 74.69 109 ALA A O 1
ATOM 858 N N . SER A 1 110 ? -17.662 -4.596 28.849 1.00 83.25 110 SER A N 1
ATOM 859 C CA . SER A 1 110 ? -17.811 -3.227 29.353 1.00 83.25 110 SER A CA 1
ATOM 860 C C . SER A 1 110 ? -17.760 -2.178 28.242 1.00 83.25 110 SER A C 1
ATOM 862 O O . SER A 1 110 ? -16.848 -2.159 27.415 1.00 83.25 110 SER A O 1
ATOM 864 N N . ARG A 1 111 ? -18.702 -1.225 28.284 1.00 82.81 111 ARG A N 1
ATOM 865 C CA . ARG A 1 111 ? -18.734 -0.059 27.383 1.00 82.81 111 ARG A CA 1
ATOM 866 C C . ARG A 1 111 ? -17.488 0.820 27.524 1.00 82.81 111 ARG A C 1
ATOM 868 O O . ARG A 1 111 ? -17.065 1.424 26.544 1.00 82.81 111 ARG A O 1
ATOM 875 N N . GLN A 1 112 ? -16.907 0.892 28.722 1.00 85.81 112 GLN A N 1
ATOM 876 C CA . GLN A 1 112 ? -15.697 1.678 28.969 1.00 85.81 112 GLN A CA 1
ATOM 877 C C . GLN A 1 112 ? -14.462 1.002 28.366 1.00 85.81 112 GLN A C 1
ATOM 879 O O . GLN A 1 112 ? -13.677 1.671 27.707 1.00 85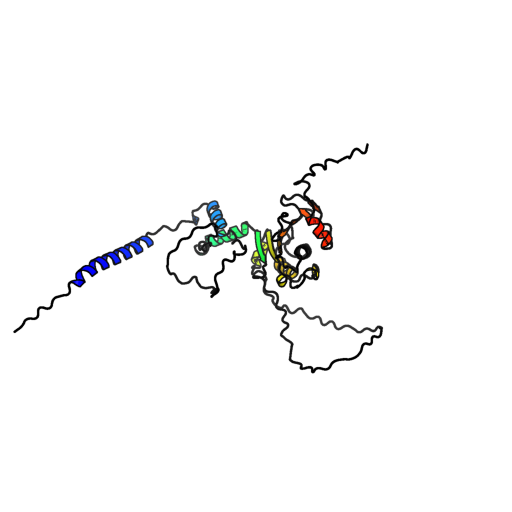.81 112 GLN A O 1
ATOM 884 N N . VAL A 1 113 ? -14.338 -0.320 28.519 1.00 83.12 113 VAL A N 1
ATOM 885 C CA . VAL A 1 113 ? -13.266 -1.126 27.903 1.00 83.12 113 VAL A CA 1
ATOM 886 C C . VAL A 1 113 ? -13.322 -1.013 26.381 1.00 83.12 113 VAL A C 1
ATOM 888 O O . VAL A 1 113 ? -12.304 -0.793 25.732 1.00 83.12 113 VAL A O 1
ATOM 891 N N . TYR A 1 114 ? -14.527 -1.091 25.810 1.00 80.69 114 TYR A N 1
ATOM 892 C CA . TYR A 1 114 ? -14.735 -0.869 24.383 1.00 80.69 114 TYR A CA 1
ATOM 893 C C . TYR A 1 114 ? -14.304 0.540 23.955 1.00 80.69 114 TYR A C 1
ATOM 895 O O . TYR A 1 114 ? -13.571 0.683 22.984 1.00 80.69 114 TYR A O 1
ATOM 903 N N . ALA A 1 115 ? -14.707 1.580 24.692 1.00 82.00 115 ALA A N 1
ATOM 904 C CA . ALA A 1 115 ? -14.327 2.955 24.378 1.00 82.00 115 ALA A CA 1
ATOM 905 C C . ALA A 1 115 ? -12.807 3.188 24.468 1.00 82.00 115 ALA A C 1
ATOM 907 O O . ALA A 1 115 ? -12.255 3.800 23.560 1.00 82.00 115 ALA A O 1
ATOM 908 N N . GLU A 1 116 ? -12.128 2.676 25.504 1.00 84.44 116 GLU A N 1
ATOM 909 C CA . GLU A 1 116 ? -10.662 2.751 25.638 1.00 84.44 116 GLU A CA 1
ATOM 910 C C . GLU A 1 116 ? -9.947 1.986 24.517 1.00 84.44 116 GLU A C 1
ATOM 912 O O . GLU A 1 116 ? -8.991 2.495 23.938 1.00 84.44 116 GLU A O 1
ATOM 917 N N . CYS A 1 117 ? -10.420 0.785 24.175 1.00 81.62 117 CYS A N 1
ATOM 918 C CA . CYS A 1 117 ? -9.858 -0.007 23.085 1.00 81.62 117 CYS A CA 1
ATOM 919 C C . CYS A 1 117 ? -9.996 0.703 21.735 1.00 81.62 117 CYS A C 1
ATOM 921 O O . CYS A 1 117 ? -9.031 0.795 20.976 1.00 81.62 117 CYS A O 1
ATOM 923 N N . ILE A 1 118 ? -11.184 1.234 21.451 1.00 75.56 118 ILE A N 1
ATOM 924 C CA . ILE A 1 118 ? -11.452 1.991 20.232 1.00 75.56 118 ILE A CA 1
ATOM 925 C C . ILE A 1 118 ? -10.609 3.271 20.206 1.00 75.56 118 ILE A C 1
ATOM 927 O O . ILE A 1 118 ? -9.999 3.569 19.185 1.00 75.56 118 ILE A O 1
ATOM 931 N N . ASP A 1 119 ? -10.487 3.989 21.323 1.00 79.12 119 ASP A N 1
ATOM 932 C CA . ASP A 1 119 ? -9.603 5.155 21.436 1.00 79.12 119 ASP A CA 1
ATOM 933 C C . ASP A 1 119 ? -8.129 4.787 21.198 1.00 79.12 119 ASP A C 1
ATOM 935 O O . ASP A 1 119 ? -7.418 5.500 20.496 1.00 79.12 119 ASP A O 1
ATOM 939 N N . LEU A 1 120 ? -7.662 3.638 21.692 1.00 78.56 120 LEU A N 1
ATOM 940 C CA . LEU A 1 120 ? -6.312 3.140 21.414 1.00 78.56 120 LEU A CA 1
ATOM 941 C C . LEU A 1 120 ? -6.105 2.769 19.949 1.00 78.56 120 LEU A C 1
ATOM 943 O O . LEU A 1 120 ? -5.082 3.133 19.367 1.00 78.56 120 LEU A O 1
ATOM 947 N N . PHE A 1 121 ? -7.096 2.135 19.328 1.00 70.25 121 PHE A N 1
ATOM 948 C CA . PHE A 1 121 ? -7.109 1.887 17.888 1.00 70.25 121 PHE A CA 1
ATOM 949 C C . PHE A 1 121 ? -6.987 3.212 17.111 1.00 70.25 121 PHE A C 1
ATOM 951 O O . PHE A 1 121 ? -6.143 3.374 16.224 1.00 70.25 121 PHE A O 1
ATOM 958 N N . PHE A 1 122 ? -7.740 4.227 17.541 1.00 68.00 122 PHE A N 1
ATOM 959 C CA . PHE A 1 122 ? -7.691 5.590 17.010 1.00 68.00 122 PHE A CA 1
ATOM 960 C C . PHE A 1 122 ? -6.461 6.406 17.417 1.00 68.00 122 PHE A C 1
ATOM 962 O O . PHE A 1 122 ? -6.226 7.469 16.838 1.00 68.00 122 PHE A O 1
ATOM 969 N N . LYS A 1 123 ? -5.662 5.953 18.385 1.00 73.81 123 LYS A N 1
ATOM 970 C CA . LYS A 1 123 ? -4.365 6.542 18.750 1.00 73.81 123 LYS A CA 1
ATOM 971 C C . LYS A 1 123 ? -3.224 5.926 17.949 1.00 73.81 123 LYS A C 1
ATOM 973 O O . LYS A 1 123 ? -2.312 6.665 17.573 1.00 73.81 123 LYS A O 1
ATOM 978 N N . GLN A 1 124 ? -3.311 4.636 17.618 1.00 68.44 124 GLN A N 1
ATOM 979 C CA . GLN A 1 124 ? -2.330 3.930 16.785 1.00 68.44 124 GLN A CA 1
ATOM 980 C C . GLN A 1 124 ? -2.416 4.324 15.294 1.00 68.44 124 GLN A C 1
ATOM 982 O O . GLN A 1 124 ? -1.411 4.255 14.589 1.00 68.44 124 GLN A O 1
ATOM 987 N N . ARG A 1 125 ? -3.565 4.860 14.845 1.00 73.94 125 ARG A N 1
ATOM 988 C CA . ARG A 1 125 ? -3.806 5.685 13.630 1.00 73.94 125 ARG A CA 1
ATOM 989 C C . ARG A 1 125 ? -3.275 5.169 12.284 1.00 73.94 125 ARG A C 1
ATOM 991 O O . ARG A 1 125 ? -3.303 5.935 11.319 1.00 73.94 125 ARG A O 1
ATOM 998 N N . THR A 1 126 ? -2.824 3.924 12.204 1.00 88.19 126 THR A N 1
ATOM 999 C CA . THR A 1 126 ? -2.488 3.260 10.945 1.00 88.19 126 THR A CA 1
ATOM 1000 C C . THR A 1 126 ? -3.622 2.315 10.605 1.00 88.19 126 THR A C 1
ATOM 1002 O O . THR A 1 126 ? -3.899 1.381 11.350 1.00 88.19 126 THR A O 1
ATOM 1005 N N . VAL A 1 127 ? -4.323 2.597 9.513 1.00 90.44 127 VAL A N 1
ATOM 1006 C CA . VAL A 1 127 ? -5.417 1.752 9.030 1.00 90.44 127 VAL A CA 1
ATOM 1007 C C . VAL A 1 127 ? -4.866 0.836 7.955 1.00 90.44 127 VAL A C 1
ATOM 1009 O O . VAL A 1 127 ? -4.218 1.306 7.022 1.00 90.44 127 VAL A O 1
ATOM 1012 N N . HIS A 1 128 ? -5.141 -0.456 8.072 1.00 92.31 128 HIS A N 1
ATOM 1013 C CA . HIS A 1 128 ? -4.769 -1.446 7.072 1.00 92.31 128 HIS A CA 1
ATOM 1014 C C . HIS A 1 128 ? -6.014 -1.827 6.271 1.00 92.31 128 HIS A 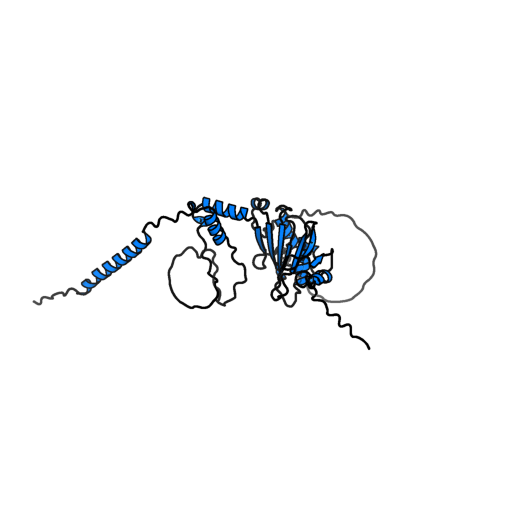C 1
ATOM 1016 O O . HIS A 1 128 ? -6.957 -2.410 6.801 1.00 92.31 128 HIS A O 1
ATOM 1022 N N . LEU A 1 129 ? -6.033 -1.460 4.993 1.00 94.38 129 LEU A N 1
ATOM 1023 C CA . LEU A 1 129 ? -7.065 -1.863 4.046 1.00 94.38 129 LEU A CA 1
ATOM 1024 C C . LEU A 1 129 ? -6.486 -2.939 3.144 1.00 94.38 129 LEU A C 1
ATOM 1026 O O . LEU A 1 129 ? -5.422 -2.752 2.561 1.00 94.38 129 LEU A O 1
ATOM 1030 N N . ALA A 1 130 ? -7.188 -4.056 3.013 1.00 95.00 130 ALA A N 1
ATOM 1031 C CA . ALA A 1 130 ? -6.818 -5.118 2.093 1.00 95.00 130 ALA A CA 1
ATOM 1032 C C . ALA A 1 130 ? -7.871 -5.232 0.993 1.00 95.00 130 ALA A C 1
ATOM 1034 O O . ALA A 1 130 ? -9.074 -5.189 1.264 1.00 95.00 130 ALA A O 1
ATOM 1035 N N . LEU A 1 131 ? -7.412 -5.405 -0.241 1.00 95.31 131 LEU A N 1
ATOM 1036 C CA . LEU A 1 131 ? -8.241 -5.738 -1.384 1.00 95.31 131 LEU A CA 1
ATOM 1037 C C . LEU A 1 131 ? -7.724 -7.029 -2.009 1.00 95.31 131 LEU A C 1
ATOM 1039 O O . LEU A 1 131 ? -6.583 -7.102 -2.473 1.00 95.31 131 LEU A O 1
ATOM 1043 N N . THR A 1 132 ? -8.570 -8.046 -2.003 1.00 94.06 132 THR A N 1
ATOM 1044 C CA . THR A 1 132 ? -8.296 -9.370 -2.545 1.00 94.06 132 THR A CA 1
ATOM 1045 C C . THR A 1 132 ? -9.423 -9.773 -3.497 1.00 94.06 132 THR A C 1
ATOM 1047 O O . THR A 1 132 ? -10.517 -9.206 -3.451 1.00 94.06 132 THR A O 1
ATOM 1050 N N . PRO A 1 133 ? -9.197 -10.749 -4.386 1.00 91.38 133 PRO A N 1
ATOM 1051 C CA . PRO A 1 133 ? -10.239 -11.214 -5.299 1.00 91.3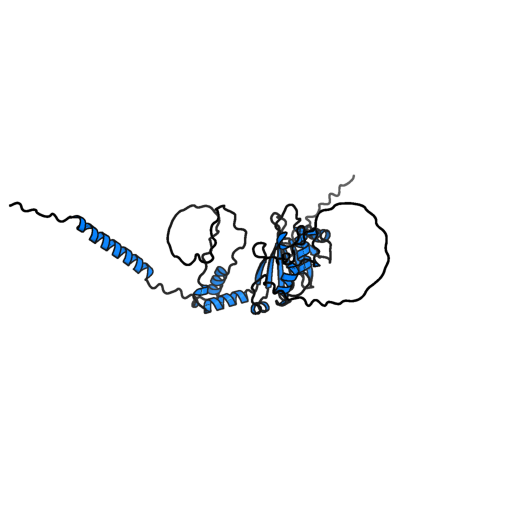8 133 PRO A CA 1
ATOM 1052 C C . PRO A 1 133 ? -11.491 -11.731 -4.575 1.00 91.38 133 PRO A C 1
ATOM 1054 O O . PRO A 1 133 ? -12.584 -11.665 -5.123 1.00 91.38 133 PRO A O 1
ATOM 1057 N N . GLU A 1 134 ? -11.339 -12.229 -3.346 1.00 91.38 134 GLU A N 1
ATOM 1058 C CA . GLU A 1 134 ? -12.430 -12.779 -2.538 1.00 91.38 134 GLU A CA 1
ATOM 1059 C C . GLU A 1 134 ? -13.286 -11.693 -1.878 1.00 91.38 134 GLU A C 1
ATOM 1061 O O . GLU A 1 134 ? -14.461 -11.930 -1.603 1.00 91.38 134 GLU A O 1
ATOM 1066 N N . ASN A 1 135 ? -12.709 -10.517 -1.601 1.00 90.88 135 ASN A N 1
ATOM 1067 C CA . ASN A 1 135 ? -13.414 -9.422 -0.933 1.00 90.88 135 ASN A CA 1
ATOM 1068 C C . ASN A 1 135 ? -13.913 -8.334 -1.897 1.00 90.88 135 ASN A C 1
ATOM 1070 O O . ASN A 1 135 ? -14.725 -7.495 -1.506 1.00 90.88 135 ASN A O 1
ATOM 1074 N N . TYR A 1 136 ? -13.458 -8.355 -3.151 1.00 92.81 136 TYR A N 1
ATOM 1075 C CA . TYR A 1 136 ? -13.841 -7.381 -4.161 1.00 92.81 136 TYR A CA 1
ATOM 1076 C C . TYR A 1 136 ? -14.938 -7.921 -5.079 1.00 92.81 136 TYR A C 1
ATOM 1078 O O . TYR A 1 136 ? -14.733 -8.864 -5.841 1.00 92.81 136 TYR A O 1
ATOM 1086 N N . VAL A 1 137 ? -16.092 -7.252 -5.072 1.00 90.50 137 VAL A N 1
ATOM 1087 C CA . VAL A 1 137 ? -17.155 -7.493 -6.051 1.00 90.50 137 V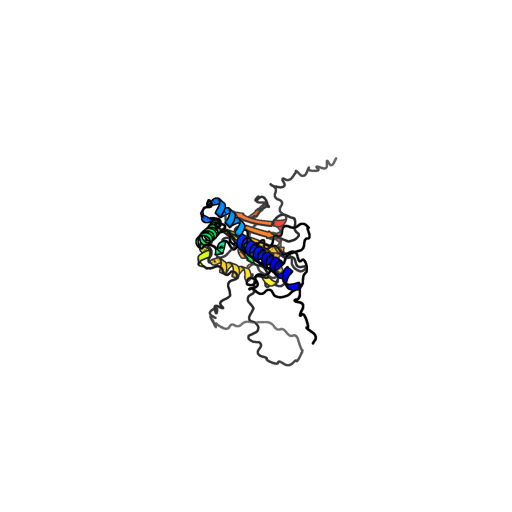AL A CA 1
ATOM 1088 C C . VAL A 1 137 ? -17.010 -6.469 -7.183 1.00 90.50 137 VAL A C 1
ATOM 1090 O O . VAL A 1 137 ? -17.243 -5.270 -6.958 1.00 90.50 137 VAL A O 1
ATOM 1093 N N . PRO A 1 138 ? -16.608 -6.889 -8.399 1.00 87.75 138 PRO A N 1
ATOM 1094 C CA . PRO A 1 138 ? -16.533 -5.979 -9.530 1.00 87.75 138 PRO A CA 1
ATOM 1095 C C . PRO A 1 138 ? -17.933 -5.432 -9.832 1.00 87.75 138 PRO A C 1
ATOM 1097 O O . PRO A 1 138 ? -18.909 -6.177 -9.714 1.00 87.75 138 PRO A O 1
ATOM 1100 N N . PRO A 1 139 ? -18.063 -4.155 -10.238 1.00 85.62 139 PRO A N 1
ATOM 1101 C CA . PRO A 1 139 ? -19.336 -3.627 -10.699 1.00 85.62 139 PRO A CA 1
ATOM 1102 C C . PRO A 1 139 ? -19.827 -4.522 -11.832 1.00 85.62 139 PRO A C 1
ATOM 1104 O O . PRO A 1 139 ? -19.204 -4.572 -12.897 1.00 85.62 139 PRO A O 1
ATOM 1107 N N . THR A 1 140 ? -20.903 -5.273 -11.596 1.00 80.00 140 THR A N 1
ATOM 1108 C CA . THR A 1 140 ? -21.530 -6.074 -12.640 1.00 80.00 140 THR A CA 1
ATOM 1109 C C . THR A 1 140 ? -21.904 -5.096 -13.741 1.00 80.00 140 THR A C 1
ATOM 1111 O O . THR A 1 140 ? -22.757 -4.230 -13.537 1.00 80.00 140 THR A O 1
ATOM 1114 N N . ARG A 1 141 ? -21.232 -5.168 -14.898 1.00 64.62 141 ARG A N 1
ATOM 1115 C CA . ARG A 1 141 ? -21.728 -4.468 -16.082 1.00 64.62 141 ARG A CA 1
ATOM 1116 C C . ARG A 1 141 ? -23.101 -5.066 -16.323 1.00 64.62 141 ARG A C 1
ATOM 1118 O O . ARG A 1 141 ? -23.191 -6.233 -16.688 1.00 64.62 141 ARG A O 1
ATOM 1125 N N . SER A 1 142 ? -24.144 -4.297 -16.032 1.00 54.12 142 SER A N 1
ATOM 1126 C CA . SER A 1 142 ? -25.531 -4.672 -16.276 1.00 54.12 142 SER A CA 1
ATOM 1127 C C . SER A 1 142 ? -25.729 -4.753 -17.792 1.00 54.12 142 SER A C 1
ATOM 1129 O O . SER A 1 142 ? -26.178 -3.810 -18.432 1.00 54.12 142 SER A O 1
ATOM 1131 N N . LEU A 1 143 ? -25.246 -5.843 -18.386 1.00 57.03 143 LEU A N 1
ATOM 1132 C CA . LEU A 1 143 ? -25.253 -6.121 -19.822 1.00 57.03 143 LEU A CA 1
ATOM 1133 C C . LEU A 1 143 ? -26.445 -7.011 -20.209 1.00 57.03 143 LEU A C 1
ATOM 1135 O O . LEU A 1 143 ? -26.623 -7.311 -21.382 1.00 57.03 143 LEU A O 1
ATOM 1139 N N . GLU A 1 144 ? -27.292 -7.397 -19.248 1.00 50.59 144 GLU A N 1
ATOM 1140 C CA . GLU A 1 144 ? -28.461 -8.258 -19.487 1.00 50.59 144 GLU A CA 1
ATOM 1141 C C . GLU A 1 144 ? -29.785 -7.498 -19.663 1.00 50.59 144 GLU A C 1
ATOM 1143 O O . GLU A 1 144 ? -30.792 -8.098 -20.025 1.00 50.59 144 GLU A O 1
ATOM 1148 N N . ALA A 1 145 ? -29.814 -6.173 -19.507 1.00 50.88 145 ALA A N 1
ATOM 1149 C CA . ALA A 1 145 ? -31.040 -5.391 -19.675 1.00 50.88 145 ALA A CA 1
ATOM 1150 C C . ALA A 1 145 ? -31.168 -4.770 -21.079 1.00 50.88 145 ALA A C 1
ATOM 1152 O O . ALA A 1 145 ? -31.378 -3.566 -21.176 1.00 50.88 145 ALA A O 1
ATOM 1153 N N . SER A 1 146 ? -30.973 -5.536 -22.165 1.00 50.66 146 SER A N 1
ATOM 1154 C CA . SER A 1 146 ? -31.467 -5.198 -23.530 1.00 50.66 146 SER A CA 1
ATOM 1155 C C . SER A 1 146 ? -31.030 -6.168 -24.645 1.00 50.66 146 SER A C 1
ATOM 1157 O O . SER A 1 146 ? -30.848 -5.753 -25.784 1.00 50.66 146 SER A O 1
ATOM 1159 N N . ILE A 1 147 ? -30.948 -7.481 -24.399 1.00 52.91 147 ILE A N 1
ATOM 1160 C CA . ILE A 1 147 ? -31.119 -8.438 -25.510 1.00 52.91 147 ILE A CA 1
ATOM 1161 C C . ILE A 1 147 ? -32.582 -8.870 -25.510 1.00 52.91 147 ILE A C 1
ATOM 1163 O O . ILE A 1 147 ? -32.939 -9.997 -25.183 1.00 52.91 147 ILE A O 1
ATOM 1167 N N . SER A 1 148 ? -33.448 -7.918 -25.862 1.00 44.62 148 SER A N 1
ATOM 1168 C CA . SER A 1 148 ? -34.747 -8.258 -26.423 1.00 44.62 148 SER A CA 1
ATOM 1169 C C . SER A 1 148 ? -34.476 -8.964 -27.743 1.00 44.62 148 SER A C 1
ATOM 1171 O O . SER A 1 148 ? -33.995 -8.369 -28.706 1.00 44.62 148 SER A O 1
ATOM 1173 N N . THR A 1 149 ? -34.748 -10.259 -27.723 1.00 49.19 149 THR A N 1
ATOM 1174 C CA . THR A 1 149 ? -34.921 -11.199 -28.823 1.00 49.19 149 THR A CA 1
ATOM 1175 C C . THR A 1 149 ? -35.323 -10.509 -30.134 1.00 49.19 149 THR A C 1
ATOM 1177 O O . THR A 1 149 ? -36.503 -10.306 -30.405 1.00 49.19 149 THR A O 1
ATOM 1180 N N . SER A 1 150 ? -34.346 -10.161 -30.972 1.00 44.72 150 SER A N 1
ATOM 1181 C CA . SER A 1 150 ? -34.576 -9.979 -32.404 1.00 44.72 150 SER A CA 1
ATOM 1182 C C . SER A 1 150 ? -33.874 -11.120 -33.124 1.00 44.72 150 SER A C 1
ATOM 1184 O O . SER A 1 150 ? -32.657 -11.186 -33.270 1.00 44.72 150 SER A O 1
ATOM 1186 N N . SER A 1 151 ? -34.686 -12.099 -33.490 1.00 51.34 151 SER A N 1
ATOM 1187 C CA . SER A 1 151 ? -34.372 -13.150 -34.439 1.00 51.34 151 SER A CA 1
ATOM 1188 C C . SER A 1 151 ? -33.930 -12.520 -35.761 1.00 51.34 151 SER A C 1
ATOM 1190 O O . SER A 1 151 ? -34.754 -11.959 -36.480 1.00 51.34 151 SER A O 1
ATOM 1192 N N . PHE A 1 152 ? -32.645 -12.634 -36.101 1.00 44.88 152 PHE A N 1
ATOM 1193 C CA . PHE A 1 152 ? -32.166 -12.358 -37.453 1.00 44.88 152 PHE A CA 1
ATOM 1194 C C . PHE A 1 152 ? -31.574 -13.619 -38.075 1.00 44.88 152 PHE A C 1
ATOM 1196 O O . PHE A 1 152 ? -30.600 -14.196 -37.593 1.00 44.88 152 PHE A O 1
ATOM 1203 N N . SER A 1 153 ? -32.249 -14.046 -39.140 1.00 44.91 153 SER A N 1
ATOM 1204 C CA . SER A 1 153 ? -31.936 -15.188 -39.984 1.00 44.91 153 SER A CA 1
ATOM 1205 C C . SER A 1 153 ? -30.586 -15.056 -40.679 1.00 44.91 153 SER A C 1
ATOM 1207 O O . SER A 1 153 ? -30.180 -13.986 -41.129 1.00 44.91 153 SER A O 1
ATOM 1209 N N . SER A 1 154 ? -29.946 -16.211 -40.824 1.00 43.81 154 SER A N 1
ATOM 1210 C CA . SER A 1 154 ? -28.757 -16.472 -41.620 1.00 43.81 154 SER A CA 1
ATOM 1211 C C . SER A 1 154 ? -28.889 -16.007 -43.070 1.00 43.81 154 SER A C 1
ATOM 1213 O O . SER A 1 154 ? -29.855 -16.357 -43.744 1.00 43.81 154 SER A O 1
ATOM 1215 N N . SER A 1 155 ? -27.860 -15.323 -43.576 1.00 42.88 155 SER A N 1
ATOM 1216 C CA . SER A 1 155 ? -27.384 -15.407 -44.965 1.00 42.88 155 SER A CA 1
ATOM 1217 C C . SER A 1 155 ? -25.980 -14.799 -45.057 1.00 42.88 155 SER A C 1
ATOM 1219 O O . SER A 1 155 ? -25.766 -13.646 -44.698 1.00 42.88 155 SER A O 1
ATOM 1221 N N . ALA A 1 156 ? -25.025 -15.592 -45.533 1.00 46.22 156 ALA A N 1
ATOM 1222 C CA . ALA A 1 156 ? -23.690 -15.178 -45.964 1.00 46.22 156 ALA A CA 1
ATOM 1223 C C . ALA A 1 156 ? -23.608 -15.325 -47.500 1.00 46.22 156 ALA A C 1
ATOM 1225 O O . ALA A 1 156 ? -24.524 -15.897 -48.093 1.00 46.22 156 ALA A O 1
ATOM 1226 N N . PRO A 1 157 ? -22.462 -15.045 -48.140 1.00 62.62 157 PRO A N 1
ATOM 1227 C CA . PRO A 1 157 ? -21.634 -13.836 -48.101 1.00 62.62 157 PRO A CA 1
ATOM 1228 C C . PRO A 1 157 ? -21.456 -13.275 -49.530 1.00 62.62 157 PRO A C 1
ATOM 1230 O O . PRO A 1 157 ? -21.673 -14.009 -50.490 1.00 62.62 157 PRO A O 1
ATOM 1233 N N . SER A 1 158 ? -20.990 -12.030 -49.706 1.00 38.88 158 SER A N 1
ATOM 1234 C CA . SER A 1 158 ? -20.209 -11.625 -50.896 1.00 38.88 158 SER A CA 1
ATOM 1235 C C . SER A 1 158 ? -19.666 -10.194 -50.821 1.00 38.88 158 SER A C 1
ATOM 1237 O O . SER A 1 158 ? -20.407 -9.246 -50.592 1.00 38.88 158 SER A O 1
ATOM 1239 N N . SER A 1 159 ? -18.381 -10.099 -51.167 1.00 41.09 159 SER A N 1
ATOM 1240 C CA . SER A 1 159 ? -17.742 -9.032 -51.947 1.00 41.09 159 SER A CA 1
ATOM 1241 C C . SER A 1 159 ? -17.264 -7.746 -51.264 1.00 41.09 159 SER A C 1
ATOM 1243 O O . SER A 1 159 ? -18.006 -6.863 -50.852 1.00 41.09 159 SER A O 1
ATOM 1245 N N . ILE A 1 160 ? -15.933 -7.667 -51.282 1.00 44.78 160 ILE A N 1
ATOM 1246 C CA . ILE A 1 160 ? -15.036 -6.531 -51.095 1.00 44.78 160 ILE A CA 1
ATOM 1247 C C . ILE A 1 160 ? -15.327 -5.428 -52.123 1.00 44.78 160 ILE A C 1
ATOM 1249 O O . ILE A 1 160 ? -15.286 -5.687 -53.323 1.00 44.78 160 ILE A O 1
ATOM 1253 N N . SER A 1 161 ? -15.472 -4.187 -51.654 1.00 39.12 161 SER A N 1
ATOM 1254 C CA . SER A 1 161 ? -15.081 -2.984 -52.403 1.00 39.12 161 SER A CA 1
ATOM 1255 C C . SER A 1 161 ? -15.000 -1.769 -51.474 1.00 39.12 161 SER A C 1
ATOM 1257 O O . SER A 1 161 ? -15.990 -1.398 -50.848 1.00 39.12 161 SER A O 1
ATOM 1259 N N . TRP A 1 162 ? -13.822 -1.148 -51.404 1.00 46.97 162 TRP A N 1
ATOM 1260 C CA . TRP A 1 162 ? -13.626 0.213 -50.891 1.00 46.97 162 TRP A CA 1
ATOM 1261 C C . TRP A 1 162 ? -14.003 1.228 -51.978 1.00 46.97 162 TRP A C 1
ATOM 1263 O O . TRP A 1 162 ? -13.758 0.963 -53.158 1.00 46.97 162 TRP A O 1
ATOM 1273 N N . PRO A 1 163 ? -14.514 2.409 -51.596 1.00 56.53 163 PRO A N 1
ATOM 1274 C CA . PRO A 1 163 ? -13.824 3.610 -52.057 1.00 56.53 163 PRO A CA 1
ATOM 1275 C C . PRO A 1 163 ? -13.769 4.759 -51.034 1.00 56.53 163 PRO A C 1
ATOM 1277 O O . PRO A 1 163 ? -14.476 4.811 -50.033 1.00 56.53 163 PRO A O 1
ATOM 1280 N N . SER A 1 164 ? -12.857 5.668 -51.352 1.00 43.16 164 SER A N 1
ATOM 1281 C CA . SER A 1 164 ? -12.376 6.849 -50.645 1.00 43.16 164 SER A CA 1
ATOM 1282 C C . SER A 1 164 ? -13.423 7.923 -50.282 1.00 43.16 164 SER A C 1
ATOM 1284 O O . SER A 1 164 ? -14.395 8.132 -51.000 1.00 43.16 164 SER A O 1
ATOM 1286 N N . SER A 1 165 ? -13.114 8.652 -49.197 1.00 48.78 165 SER A N 1
ATOM 1287 C CA . SER A 1 165 ? -13.532 10.006 -48.751 1.00 48.78 165 SER A CA 1
ATOM 1288 C C . SER A 1 165 ? -13.944 11.002 -49.864 1.00 48.78 165 SER A C 1
ATOM 1290 O O . SER A 1 165 ? -13.378 10.892 -50.954 1.00 48.78 165 SER A O 1
ATOM 1292 N N . PRO A 1 166 ? -14.788 12.048 -49.616 1.00 54.19 166 PRO A N 1
ATOM 1293 C CA . PRO A 1 166 ? -14.588 13.019 -48.519 1.00 54.19 166 PRO A CA 1
ATOM 1294 C C . PRO A 1 166 ? -15.818 13.705 -47.859 1.00 54.19 166 PRO A C 1
ATOM 1296 O O . PRO A 1 166 ? -16.911 13.770 -48.400 1.00 54.19 166 PRO A O 1
ATOM 1299 N N . ALA A 1 167 ? -15.543 14.275 -46.675 1.00 44.50 167 ALA A N 1
ATOM 1300 C CA . ALA A 1 167 ? -16.095 15.483 -46.037 1.00 44.50 167 ALA A CA 1
ATOM 1301 C C . ALA A 1 167 ? -17.589 15.852 -46.196 1.00 44.50 167 ALA A C 1
ATOM 1303 O O . ALA A 1 167 ? -17.983 16.402 -47.220 1.00 44.50 167 ALA A O 1
ATOM 1304 N N . SER A 1 168 ? -18.361 15.785 -45.099 1.00 44.06 168 SER A N 1
ATOM 1305 C CA . SER A 1 168 ? -19.218 16.898 -44.617 1.00 44.06 168 SER A CA 1
ATOM 1306 C C . SER A 1 168 ? -19.795 16.645 -43.208 1.00 44.06 168 SER A C 1
ATOM 1308 O O . SER A 1 168 ? -20.138 15.525 -42.847 1.00 44.06 168 SER A O 1
ATOM 1310 N N . LYS A 1 169 ? -19.857 17.734 -42.432 1.00 48.88 169 LYS A N 1
ATOM 1311 C CA . LYS A 1 169 ? -20.473 17.952 -41.102 1.00 48.88 169 LYS A CA 1
ATOM 1312 C C . LYS A 1 169 ? -21.969 17.569 -41.066 1.00 48.88 169 LYS A C 1
ATOM 1314 O O . LYS A 1 169 ? -22.629 17.756 -42.085 1.00 48.88 169 LYS A O 1
ATOM 1319 N N . PRO A 1 170 ? -22.509 17.121 -39.913 1.00 51.25 170 PRO A N 1
ATOM 1320 C CA . PRO A 1 170 ? -23.410 17.984 -39.107 1.00 51.25 170 PRO A CA 1
ATOM 1321 C C . PRO A 1 170 ? -23.146 17.864 -37.582 1.00 51.25 170 PRO A C 1
ATOM 1323 O O . PRO A 1 170 ? -22.725 16.818 -37.102 1.00 51.25 170 PRO A O 1
ATOM 1326 N N . GLU A 1 171 ? -23.104 18.969 -36.832 1.00 40.53 171 GLU A N 1
ATOM 1327 C CA . GLU A 1 171 ? -24.223 19.602 -36.087 1.00 40.53 171 GLU A CA 1
ATOM 1328 C C . GLU A 1 171 ? -24.665 18.844 -34.821 1.00 40.53 171 GLU A C 1
ATOM 1330 O O . GLU A 1 171 ? -25.430 17.887 -34.854 1.00 40.53 171 GLU A O 1
ATOM 1335 N N . ASP A 1 172 ? -24.120 19.332 -33.703 1.00 49.88 172 ASP A N 1
ATOM 1336 C CA . ASP A 1 172 ? -24.740 19.580 -32.400 1.00 49.88 172 ASP A CA 1
ATOM 1337 C C . ASP A 1 172 ? -26.044 18.838 -32.070 1.00 49.88 172 ASP A C 1
ATOM 1339 O O . ASP A 1 172 ? -27.153 19.239 -32.421 1.00 49.88 172 ASP A O 1
ATOM 1343 N N . THR A 1 173 ? -25.930 17.821 -31.219 1.00 49.72 173 THR A N 1
ATOM 1344 C CA . THR A 1 173 ? -26.996 17.499 -30.266 1.00 49.72 173 THR A CA 1
ATOM 1345 C C . THR A 1 173 ? -26.349 17.109 -28.943 1.00 49.72 173 THR A C 1
ATOM 1347 O O . THR A 1 173 ? -26.046 15.946 -28.684 1.00 49.72 173 THR A O 1
ATOM 1350 N N . ASN A 1 174 ? -26.092 18.123 -28.114 1.00 46.22 174 ASN A N 1
ATOM 1351 C CA . ASN A 1 174 ? -25.703 17.971 -26.716 1.00 46.22 174 ASN A CA 1
ATOM 1352 C C . ASN A 1 174 ? -26.867 17.342 -25.939 1.00 46.22 174 ASN A C 1
ATOM 1354 O O . ASN A 1 174 ? -27.663 18.034 -25.312 1.00 46.22 174 ASN A O 1
ATOM 1358 N N . ASN A 1 175 ? -26.971 16.015 -25.991 1.00 43.41 175 ASN A N 1
ATOM 1359 C CA . ASN A 1 175 ? -27.668 15.254 -24.966 1.00 43.41 175 ASN A CA 1
ATOM 1360 C C . ASN A 1 175 ? -26.708 15.131 -23.783 1.00 43.41 175 ASN A C 1
ATOM 1362 O O . ASN A 1 175 ? -25.920 14.190 -23.681 1.00 43.41 175 ASN A O 1
ATOM 1366 N N . GLU A 1 176 ? -26.754 16.139 -22.915 1.00 43.25 176 GLU A N 1
ATOM 1367 C CA . GLU A 1 176 ? -26.168 16.122 -21.580 1.00 43.25 176 GLU A CA 1
ATOM 1368 C C . GLU A 1 176 ? -26.905 15.054 -20.757 1.00 43.25 176 GLU A C 1
ATOM 1370 O O . GLU A 1 176 ? -27.852 15.318 -20.014 1.00 43.25 176 GLU A O 1
ATOM 1375 N N . LEU A 1 177 ? -26.510 13.795 -20.968 1.00 44.78 177 LEU A N 1
ATOM 1376 C CA . LEU A 1 177 ? -26.891 12.673 -20.126 1.00 44.78 177 LEU A CA 1
ATOM 1377 C C . LEU A 1 177 ? -26.288 12.944 -18.748 1.00 44.78 177 LEU A C 1
ATOM 1379 O O . LEU A 1 177 ? -25.119 12.658 -18.488 1.00 44.78 177 LEU A O 1
ATOM 1383 N N . SER A 1 178 ? -27.098 13.532 -17.871 1.00 45.94 178 SER A N 1
ATOM 1384 C CA . SER A 1 178 ? -26.808 13.605 -16.444 1.00 45.94 178 SER A CA 1
ATOM 1385 C C . SER A 1 178 ? -26.399 12.206 -15.968 1.00 45.94 178 SER A C 1
ATOM 1387 O O . SER A 1 178 ? -27.177 11.263 -16.162 1.00 45.94 178 SER A O 1
ATOM 1389 N N . PRO A 1 179 ? -25.196 12.029 -15.388 1.00 52.38 179 PRO A N 1
ATOM 1390 C CA . PRO A 1 179 ? -24.737 10.726 -14.942 1.00 52.38 179 PRO A CA 1
ATOM 1391 C C . PRO A 1 179 ? -25.687 10.262 -13.847 1.00 52.38 179 PRO A C 1
ATOM 1393 O O . PRO A 1 179 ? -25.692 10.791 -12.737 1.00 52.38 179 PRO A O 1
ATOM 1396 N N . SER A 1 180 ? -26.538 9.297 -14.185 1.00 43.41 180 SER A N 1
ATOM 1397 C CA . SER A 1 180 ? -27.413 8.644 -13.226 1.00 43.41 180 SER A CA 1
ATOM 1398 C C . SER A 1 180 ? -26.503 8.058 -12.156 1.00 43.41 180 SER A C 1
ATOM 1400 O O . SER A 1 180 ? -25.716 7.147 -12.434 1.00 43.41 180 SER A O 1
ATOM 1402 N N . THR A 1 181 ? -26.555 8.632 -10.956 1.00 45.88 181 THR A N 1
ATOM 1403 C CA . THR A 1 181 ? -25.802 8.209 -9.779 1.00 45.88 181 THR A CA 1
ATOM 1404 C C . THR A 1 181 ? -26.300 6.833 -9.366 1.00 45.88 181 THR A C 1
ATOM 1406 O O . THR A 1 181 ? -27.102 6.666 -8.455 1.00 45.88 181 THR A O 1
ATOM 1409 N N . THR A 1 182 ? -25.845 5.816 -10.092 1.00 57.09 182 THR A N 1
ATOM 1410 C CA . THR A 1 182 ? -25.995 4.428 -9.686 1.00 57.09 182 THR A CA 1
ATOM 1411 C C . THR A 1 182 ? -25.196 4.310 -8.401 1.00 57.09 182 THR A C 1
ATOM 1413 O O . THR A 1 182 ? -23.972 4.438 -8.426 1.00 57.09 182 THR A O 1
ATOM 1416 N N . THR A 1 183 ? -25.893 4.163 -7.277 1.00 68.75 183 THR A N 1
ATOM 1417 C CA . THR A 1 183 ? -25.311 4.078 -5.938 1.00 68.75 183 THR A CA 1
ATOM 1418 C C . THR A 1 183 ? -24.473 2.804 -5.848 1.00 68.75 183 THR A C 1
ATOM 1420 O O . THR A 1 183 ? -24.954 1.747 -5.445 1.00 68.75 183 THR A O 1
ATOM 1423 N N . GLN A 1 184 ? -23.227 2.871 -6.315 1.00 81.75 184 GLN A N 1
ATOM 1424 C CA . GLN A 1 184 ? -22.278 1.775 -6.194 1.00 81.75 184 GLN A CA 1
ATOM 1425 C C . GLN A 1 184 ? -22.018 1.538 -4.707 1.00 81.75 184 GLN A C 1
ATOM 1427 O O . GLN A 1 184 ? -21.814 2.484 -3.945 1.00 81.75 184 GLN A O 1
ATOM 1432 N N . GLN A 1 185 ? -22.050 0.274 -4.287 1.00 88.19 185 GLN A N 1
ATOM 1433 C CA . GLN A 1 185 ? -21.686 -0.085 -2.920 1.00 88.19 185 GLN A CA 1
ATOM 1434 C C . GLN A 1 185 ? -20.231 0.330 -2.648 1.00 88.19 185 GLN A C 1
ATOM 1436 O O . GLN A 1 185 ? -19.400 0.195 -3.549 1.00 88.19 185 GLN A O 1
ATOM 1441 N N . PRO A 1 186 ? -19.899 0.828 -1.448 1.00 91.69 186 PRO A N 1
ATOM 1442 C CA . PRO A 1 186 ? -18.516 1.145 -1.110 1.00 91.69 186 PRO A CA 1
ATOM 1443 C C . PRO A 1 186 ? -17.663 -0.136 -1.075 1.00 91.69 186 PRO A C 1
ATOM 1445 O O . PRO A 1 186 ? -18.157 -1.191 -0.672 1.00 91.69 186 PRO A O 1
ATOM 1448 N N . ILE A 1 187 ? -16.397 -0.055 -1.494 1.00 93.25 187 ILE A N 1
ATOM 1449 C CA . ILE A 1 187 ? -15.409 -1.142 -1.395 1.00 93.25 187 ILE A CA 1
ATOM 1450 C C . ILE A 1 187 ? -15.183 -1.476 0.078 1.00 93.25 187 ILE A C 1
ATOM 1452 O O . ILE A 1 187 ? -15.190 -2.648 0.456 1.00 93.25 187 ILE A O 1
ATOM 1456 N N . TRP A 1 188 ? -15.019 -0.446 0.912 1.00 92.06 188 TRP A N 1
ATOM 1457 C CA . TRP A 1 188 ? -14.879 -0.609 2.356 1.00 92.06 188 TRP A CA 1
ATOM 1458 C C . TRP A 1 188 ? -16.027 0.082 3.092 1.00 92.06 188 TRP A C 1
ATOM 1460 O O . TRP A 1 188 ? -16.288 1.260 2.844 1.00 92.06 188 TRP A O 1
ATOM 1470 N N . PRO A 1 189 ? -16.693 -0.587 4.049 1.00 88.06 189 PRO A N 1
ATOM 1471 C CA . PRO A 1 189 ? -17.771 0.005 4.839 1.00 88.06 189 PRO A CA 1
ATOM 1472 C C . PRO A 1 189 ? -17.220 0.936 5.938 1.00 88.06 189 PRO A C 1
ATOM 1474 O O . PRO A 1 189 ? -17.537 0.778 7.116 1.00 88.06 189 PRO A O 1
ATOM 1477 N N . LEU A 1 190 ? -16.361 1.892 5.571 1.00 84.31 190 LEU A N 1
ATOM 1478 C CA . LEU A 1 190 ? -15.802 2.880 6.491 1.00 84.31 190 LEU A CA 1
ATOM 1479 C C . LEU A 1 190 ? -16.813 4.016 6.711 1.00 84.31 190 LEU A C 1
ATOM 1481 O O . LEU A 1 190 ? -17.234 4.661 5.749 1.00 84.31 190 LEU A O 1
ATOM 1485 N N . PRO A 1 191 ? -17.212 4.301 7.963 1.00 85.50 191 PRO A N 1
ATOM 1486 C CA . PRO A 1 191 ? -18.057 5.452 8.248 1.00 85.50 191 PRO A CA 1
ATOM 1487 C C . PRO A 1 191 ? -17.332 6.761 7.888 1.00 85.50 191 PRO A C 1
ATOM 1489 O O . PRO A 1 191 ? -16.186 6.940 8.303 1.00 85.50 191 PRO A O 1
ATOM 1492 N N . PRO A 1 192 ? -17.984 7.738 7.229 1.00 86.56 192 PRO A N 1
ATOM 1493 C CA . PRO A 1 192 ? -17.348 9.014 6.873 1.00 86.56 192 PRO A CA 1
ATOM 1494 C C . PRO A 1 192 ? -16.782 9.793 8.071 1.00 86.56 192 PRO A C 1
ATOM 1496 O O . PRO A 1 192 ? -15.816 10.541 7.945 1.00 86.56 192 PRO A O 1
ATOM 1499 N N . THR A 1 193 ? -17.354 9.591 9.261 1.00 86.75 193 THR A N 1
ATOM 1500 C CA . THR A 1 193 ? -16.888 10.182 10.526 1.00 86.75 193 THR A CA 1
ATOM 1501 C C . THR A 1 193 ? -15.506 9.681 10.963 1.00 86.75 193 THR A C 1
ATOM 1503 O O . THR A 1 193 ? -14.853 10.324 11.787 1.00 86.75 193 THR A O 1
ATOM 1506 N N . PHE A 1 194 ? -15.050 8.553 10.411 1.00 85.12 194 PHE A N 1
ATOM 1507 C CA . PHE A 1 194 ? -13.770 7.916 10.715 1.00 85.12 194 PHE A CA 1
ATOM 1508 C C . PHE A 1 194 ? -12.606 8.542 9.932 1.00 85.12 194 PHE A C 1
ATOM 1510 O O . PHE A 1 194 ? -11.483 8.622 10.427 1.00 85.12 194 PHE A O 1
ATOM 1517 N N . HIS A 1 195 ? -12.869 9.040 8.723 1.00 89.62 195 HIS A N 1
ATOM 1518 C CA . HIS A 1 195 ? -11.846 9.519 7.790 1.00 89.62 195 HIS A CA 1
ATOM 1519 C C . HIS A 1 195 ? -10.923 10.630 8.324 1.00 89.62 195 HIS A C 1
ATOM 1521 O O . HIS A 1 195 ? -9.710 10.500 8.145 1.00 89.62 195 HIS A O 1
ATOM 1527 N N . PRO A 1 196 ? -11.402 11.676 9.035 1.00 90.12 196 PRO A N 1
ATOM 1528 C CA . PRO A 1 196 ? -10.511 12.719 9.555 1.00 90.12 196 PRO A CA 1
ATOM 1529 C C . PRO A 1 196 ? -9.581 12.229 10.676 1.00 90.12 196 PRO A C 1
ATOM 1531 O O . PRO A 1 196 ? -8.651 12.938 11.058 1.00 90.12 196 PRO A O 1
ATOM 1534 N N . GLN A 1 197 ? -9.819 11.036 11.228 1.00 88.00 197 GLN A N 1
ATOM 1535 C CA . GLN A 1 197 ? -9.038 10.493 12.340 1.00 88.00 197 GLN A CA 1
ATOM 1536 C C . GLN A 1 197 ? -7.827 9.671 11.865 1.00 88.00 197 GLN A C 1
ATOM 1538 O O . GLN A 1 197 ? -6.909 9.427 12.648 1.00 88.00 197 GLN A O 1
ATOM 1543 N N . ILE A 1 198 ? -7.781 9.281 10.588 1.00 90.50 198 ILE A N 1
ATOM 1544 C CA . ILE A 1 198 ? -6.723 8.436 10.016 1.00 90.50 198 ILE A CA 1
ATOM 1545 C C . ILE A 1 198 ? -5.423 9.248 9.857 1.00 90.50 198 ILE A C 1
ATOM 1547 O O . ILE A 1 198 ? -5.382 10.186 9.061 1.00 90.50 198 ILE A O 1
ATOM 1551 N N . LYS A 1 199 ? -4.338 8.884 10.573 1.00 92.94 199 LYS A N 1
ATOM 1552 C CA . LYS A 1 199 ? -3.005 9.517 10.385 1.00 92.94 199 LYS A CA 1
ATOM 1553 C C . LYS A 1 199 ? -2.105 8.784 9.406 1.00 92.94 199 LYS A C 1
ATOM 1555 O O . LYS A 1 199 ? -1.223 9.425 8.861 1.00 92.94 199 LYS A O 1
ATOM 1560 N N . SER A 1 200 ? -2.285 7.490 9.197 1.00 94.00 200 SER A N 1
ATOM 1561 C CA . SER A 1 200 ? -1.520 6.702 8.233 1.00 94.00 200 SER A CA 1
ATOM 1562 C C . SER A 1 200 ? -2.423 5.631 7.637 1.00 94.00 200 SER A C 1
ATOM 1564 O O . SER A 1 200 ? -3.314 5.108 8.312 1.00 94.00 200 SER A O 1
ATOM 1566 N N . LEU A 1 201 ? -2.219 5.320 6.365 1.00 95.44 201 LEU A N 1
ATOM 1567 C CA . LEU A 1 201 ? -3.005 4.332 5.644 1.00 95.44 201 LEU A CA 1
ATOM 1568 C C . LEU A 1 201 ? -2.063 3.354 4.949 1.00 95.44 201 LEU A C 1
ATOM 1570 O O . LEU A 1 201 ? -1.144 3.757 4.242 1.00 95.44 201 LEU A O 1
ATOM 1574 N N . THR A 1 202 ? -2.310 2.064 5.122 1.00 96.00 202 THR A N 1
ATOM 1575 C CA . THR A 1 202 ? -1.656 1.004 4.358 1.00 96.00 202 THR A CA 1
ATOM 1576 C C . THR A 1 202 ? -2.712 0.300 3.525 1.00 96.00 202 THR A C 1
ATOM 1578 O O . THR A 1 202 ? -3.640 -0.286 4.073 1.00 96.00 202 THR A O 1
ATOM 1581 N N . LEU A 1 203 ? -2.579 0.357 2.205 1.00 96.62 203 LEU A N 1
ATOM 1582 C CA . LEU A 1 203 ? -3.440 -0.339 1.259 1.00 96.62 203 LEU A CA 1
ATOM 1583 C C . LEU A 1 203 ? -2.684 -1.542 0.695 1.00 96.62 203 LEU A C 1
ATOM 1585 O O . LEU A 1 203 ? -1.695 -1.365 -0.007 1.00 96.62 203 LEU A O 1
ATOM 1589 N N . SER A 1 204 ? -3.148 -2.753 0.982 1.00 96.00 204 SER A N 1
ATOM 1590 C CA . SER A 1 204 ? -2.639 -3.991 0.394 1.00 96.00 204 SER A CA 1
ATOM 1591 C C . SER A 1 204 ? -3.549 -4.449 -0.741 1.00 96.00 204 SER A C 1
ATOM 1593 O O . SER A 1 204 ? -4.750 -4.626 -0.549 1.00 96.00 204 SER A O 1
ATOM 1595 N N . LEU A 1 205 ? -2.986 -4.638 -1.928 1.00 95.19 205 LEU A N 1
ATOM 1596 C CA . LEU A 1 205 ? -3.687 -5.046 -3.137 1.00 95.19 205 LEU A CA 1
ATOM 1597 C C . LEU A 1 205 ? -3.138 -6.391 -3.608 1.00 95.19 205 LEU A C 1
ATOM 1599 O O . LEU A 1 205 ? -2.008 -6.469 -4.087 1.00 95.19 205 LEU A O 1
ATOM 1603 N N . THR A 1 206 ? -3.952 -7.440 -3.512 1.00 93.69 206 THR A N 1
ATOM 1604 C CA . THR A 1 206 ? -3.645 -8.750 -4.098 1.00 93.69 206 THR A CA 1
ATOM 1605 C C . THR A 1 206 ? -4.184 -8.789 -5.522 1.00 93.69 206 THR A C 1
ATOM 1607 O O . THR A 1 206 ? -5.355 -9.081 -5.765 1.00 93.69 206 THR A O 1
ATOM 1610 N N . ALA A 1 207 ? -3.332 -8.427 -6.473 1.00 91.50 207 ALA A N 1
ATOM 1611 C CA . ALA A 1 207 ? -3.711 -8.300 -7.865 1.00 91.50 207 ALA A CA 1
ATOM 1612 C C . ALA A 1 207 ? -3.916 -9.662 -8.537 1.00 91.50 207 ALA A C 1
ATOM 1614 O O . ALA A 1 207 ? -3.092 -10.572 -8.427 1.00 91.50 207 ALA A O 1
ATOM 1615 N N . THR A 1 208 ? -5.004 -9.743 -9.299 1.00 90.50 208 THR A N 1
ATOM 1616 C CA . THR A 1 208 ? -5.367 -10.830 -10.217 1.00 90.50 208 THR A CA 1
ATOM 1617 C C . THR A 1 208 ? -5.988 -10.235 -11.478 1.00 90.50 208 THR A C 1
ATOM 1619 O O . THR A 1 208 ? -6.445 -9.092 -11.456 1.00 90.50 208 THR A O 1
ATOM 1622 N N . SER A 1 209 ? -6.053 -10.991 -12.577 1.00 87.12 209 SER A N 1
ATOM 1623 C CA . SER A 1 209 ? -6.710 -10.533 -13.814 1.00 87.12 209 SER A CA 1
ATOM 1624 C C . SER A 1 209 ? -8.172 -10.120 -13.592 1.00 87.12 209 SER A C 1
ATOM 1626 O O . SER A 1 209 ? -8.632 -9.124 -14.149 1.00 87.12 209 SER A O 1
ATOM 1628 N N . THR A 1 210 ? -8.892 -10.823 -12.713 1.00 86.88 210 THR A N 1
ATOM 1629 C CA . THR A 1 210 ? -10.276 -10.487 -12.342 1.00 86.88 210 THR A CA 1
ATOM 1630 C C . THR A 1 210 ? -10.366 -9.151 -11.609 1.00 86.88 210 THR A C 1
ATOM 1632 O O . THR A 1 210 ? -11.224 -8.334 -11.936 1.00 86.88 210 THR A O 1
ATOM 1635 N N . LEU A 1 211 ? -9.454 -8.893 -10.666 1.00 89.75 211 LEU A N 1
ATOM 1636 C CA . LEU A 1 211 ? -9.414 -7.649 -9.894 1.00 89.75 211 LEU A CA 1
ATOM 1637 C C . LEU A 1 211 ? -9.000 -6.443 -10.754 1.00 89.75 211 LEU A C 1
ATOM 1639 O O . LEU A 1 211 ? -9.514 -5.342 -10.571 1.00 89.75 211 LEU A O 1
ATOM 1643 N N . LEU A 1 212 ? -8.118 -6.649 -11.733 1.00 88.50 212 LEU A N 1
ATOM 1644 C CA . LEU A 1 212 ? -7.731 -5.607 -12.690 1.00 88.50 212 LEU A CA 1
ATOM 1645 C C . LEU A 1 212 ? -8.846 -5.294 -13.699 1.00 88.50 212 LEU A C 1
ATOM 1647 O O . LEU A 1 212 ? -8.860 -4.207 -14.275 1.00 88.50 212 LEU A O 1
ATOM 1651 N N . GLY A 1 213 ? -9.776 -6.231 -13.915 1.00 87.75 213 GLY A N 1
ATOM 1652 C CA . GLY A 1 213 ? -10.838 -6.109 -14.915 1.00 87.75 213 GLY A CA 1
ATOM 1653 C C . GLY A 1 213 ? -10.339 -6.230 -16.358 1.00 87.75 213 GLY A C 1
ATOM 1654 O O . GLY A 1 213 ? -11.063 -5.870 -17.286 1.00 87.75 213 GLY A O 1
ATOM 1655 N N . VAL A 1 214 ? -9.114 -6.725 -16.552 1.00 88.06 214 VAL A N 1
ATOM 1656 C CA . VAL A 1 214 ? -8.480 -6.947 -17.856 1.00 88.06 214 VAL A CA 1
ATOM 1657 C C . VAL A 1 214 ? -7.861 -8.340 -17.897 1.00 88.06 214 VAL A C 1
ATOM 1659 O O . VAL A 1 214 ? -7.269 -8.803 -16.923 1.00 88.06 214 VAL A O 1
ATOM 1662 N N . ALA A 1 215 ? -7.989 -9.022 -19.037 1.00 86.38 215 ALA A N 1
ATOM 1663 C CA . ALA A 1 215 ? -7.391 -10.343 -19.221 1.00 86.38 215 ALA A CA 1
ATOM 1664 C C . ALA A 1 215 ? -5.855 -10.270 -19.260 1.00 86.38 215 ALA A C 1
ATOM 1666 O O . ALA A 1 215 ? -5.183 -11.131 -18.697 1.00 86.38 215 ALA A O 1
ATOM 1667 N N . ASN A 1 216 ? -5.321 -9.221 -19.891 1.00 86.50 216 ASN A N 1
ATOM 1668 C CA . ASN A 1 216 ? -3.897 -8.961 -20.022 1.00 86.50 216 ASN A CA 1
ATOM 1669 C C . ASN A 1 216 ? -3.580 -7.538 -19.521 1.00 86.50 216 ASN A C 1
ATOM 1671 O O . ASN A 1 216 ? -4.094 -6.569 -20.080 1.00 86.50 216 ASN A O 1
ATOM 1675 N N . PRO A 1 217 ? -2.742 -7.379 -18.486 1.00 85.81 217 PRO A N 1
ATOM 1676 C CA . PRO A 1 217 ? -2.404 -6.064 -17.950 1.00 85.81 217 PRO A CA 1
ATOM 1677 C C . PRO A 1 217 ? -1.517 -5.231 -18.872 1.00 85.81 217 PRO A C 1
ATOM 1679 O O . PRO A 1 217 ? -1.453 -4.026 -18.677 1.00 85.81 217 PRO A O 1
ATOM 1682 N N . HIS A 1 218 ? -0.874 -5.832 -19.879 1.00 86.56 218 HIS A N 1
ATOM 1683 C CA . HIS A 1 218 ? -0.158 -5.076 -20.911 1.00 86.56 218 HIS A CA 1
ATOM 1684 C C . HIS A 1 218 ? -1.085 -4.107 -21.663 1.00 86.56 218 HIS A C 1
ATOM 1686 O O . HIS A 1 218 ? -0.673 -3.025 -22.073 1.00 86.56 218 HIS A O 1
ATOM 1692 N N . ASP A 1 219 ? -2.354 -4.487 -21.817 1.00 86.06 219 ASP A N 1
ATOM 1693 C CA . ASP A 1 219 ? -3.340 -3.728 -22.586 1.00 86.06 219 ASP A CA 1
ATOM 1694 C C . ASP A 1 219 ? -4.045 -2.658 -21.734 1.00 86.06 219 ASP A C 1
ATOM 1696 O O . ASP A 1 219 ? -4.978 -2.004 -22.198 1.00 86.06 219 ASP A O 1
ATOM 1700 N N . MET A 1 220 ? -3.624 -2.479 -20.476 1.00 86.56 220 MET A N 1
ATOM 1701 C CA . MET A 1 220 ? -4.238 -1.554 -19.529 1.00 86.56 220 MET A CA 1
ATOM 1702 C C . MET A 1 220 ? -3.439 -0.248 -19.441 1.00 86.56 220 MET A C 1
ATOM 1704 O O . MET A 1 220 ? -2.408 -0.217 -18.781 1.00 86.56 220 MET A O 1
ATOM 1708 N N . PRO A 1 221 ? -3.892 0.874 -20.023 1.00 86.50 221 PRO A N 1
ATOM 1709 C CA . PRO A 1 221 ? -3.267 2.162 -19.751 1.00 86.50 221 PRO A CA 1
ATOM 1710 C C . PRO A 1 221 ? -3.311 2.509 -18.247 1.00 86.50 221 PRO A C 1
ATOM 1712 O O . PRO A 1 221 ? -4.331 2.270 -17.594 1.00 86.50 221 PRO A O 1
ATOM 1715 N N . PRO A 1 222 ? -2.268 3.146 -17.675 1.00 82.56 222 PRO A N 1
ATOM 1716 C CA . PRO A 1 222 ? -2.281 3.574 -16.270 1.00 82.56 222 PRO A CA 1
ATOM 1717 C C . PRO A 1 222 ? -3.476 4.470 -15.911 1.00 82.56 222 PRO A C 1
ATOM 1719 O O . PRO A 1 222 ? -4.011 4.409 -14.805 1.00 82.56 222 PRO A O 1
ATOM 1722 N N . THR A 1 223 ? -3.922 5.295 -16.856 1.00 85.75 223 THR A N 1
ATOM 1723 C CA . THR A 1 223 ? -5.038 6.227 -16.672 1.00 85.75 223 THR A CA 1
ATOM 1724 C C . THR A 1 223 ? -6.406 5.561 -16.786 1.00 85.75 223 THR A C 1
ATOM 1726 O O . THR A 1 223 ? -7.390 6.136 -16.329 1.00 85.75 223 THR A O 1
ATOM 1729 N N . SER A 1 224 ? -6.504 4.352 -17.345 1.00 87.75 224 SER A N 1
ATOM 1730 C CA . SER A 1 224 ? -7.783 3.658 -17.540 1.00 87.75 224 SER A CA 1
ATOM 1731 C C . SER A 1 224 ? -8.091 2.629 -16.453 1.00 87.75 224 SER A C 1
ATOM 1733 O O . SER A 1 224 ? -9.062 1.879 -16.582 1.00 87.75 224 SER A O 1
ATOM 1735 N N . TRP A 1 225 ? -7.278 2.541 -15.393 1.00 91.44 225 TRP A N 1
ATOM 1736 C CA . TRP A 1 225 ? -7.492 1.544 -14.349 1.00 91.44 225 TRP A CA 1
ATOM 1737 C C . TRP A 1 225 ? -8.685 1.916 -13.454 1.00 91.44 225 TRP A C 1
ATOM 1739 O O . TRP A 1 225 ? -8.571 2.638 -12.464 1.00 91.44 225 TRP A O 1
ATOM 1749 N N . THR A 1 226 ? -9.864 1.410 -13.822 1.00 91.88 226 THR A N 1
ATOM 1750 C CA . THR A 1 226 ? -11.155 1.731 -13.184 1.00 91.88 226 THR A CA 1
ATOM 1751 C C . THR A 1 226 ? -11.186 1.458 -11.680 1.00 91.88 226 THR A C 1
ATOM 1753 O O . THR A 1 226 ? -11.738 2.256 -10.924 1.00 91.88 226 THR A O 1
ATOM 1756 N N . LEU A 1 227 ? -10.562 0.367 -11.229 1.00 93.62 227 LEU A N 1
ATOM 1757 C CA . LEU A 1 227 ? -10.479 0.038 -9.810 1.00 93.62 227 LEU A CA 1
ATOM 1758 C C . LEU A 1 227 ? -9.666 1.078 -9.032 1.00 93.62 227 LEU A C 1
ATOM 1760 O O . LEU A 1 227 ? -10.107 1.504 -7.968 1.00 93.62 227 LEU A O 1
ATOM 1764 N N . ALA A 1 228 ? -8.518 1.519 -9.556 1.00 94.38 228 ALA A N 1
ATOM 1765 C CA . ALA A 1 228 ? -7.729 2.559 -8.899 1.00 94.38 228 ALA A CA 1
ATOM 1766 C C . ALA A 1 228 ? -8.542 3.848 -8.747 1.00 94.38 228 ALA A C 1
ATOM 1768 O O . ALA A 1 228 ? -8.592 4.406 -7.654 1.00 94.38 228 ALA A O 1
ATOM 1769 N N . HIS A 1 229 ? -9.260 4.271 -9.792 1.00 93.81 229 HIS A N 1
ATOM 1770 C CA . HIS A 1 229 ? -10.148 5.439 -9.714 1.00 93.81 229 HIS A CA 1
ATOM 1771 C C . HIS A 1 229 ? -11.226 5.291 -8.643 1.00 93.81 229 HIS A C 1
ATOM 1773 O O . HIS A 1 229 ? -11.452 6.223 -7.872 1.00 93.81 229 HIS A O 1
ATOM 1779 N N . ARG A 1 230 ? -11.851 4.113 -8.540 1.00 94.31 230 ARG A N 1
ATOM 1780 C CA . ARG A 1 230 ? -12.857 3.834 -7.506 1.00 94.31 230 ARG A CA 1
ATOM 1781 C C . ARG A 1 230 ? -12.258 3.891 -6.102 1.00 94.31 230 ARG A C 1
ATOM 1783 O O . ARG A 1 230 ? -12.798 4.589 -5.249 1.00 94.31 230 ARG A O 1
ATOM 1790 N N . ILE A 1 231 ? -11.116 3.234 -5.886 1.00 95.62 231 ILE A N 1
ATOM 1791 C CA . ILE A 1 231 ? -10.387 3.282 -4.611 1.00 95.62 231 ILE A CA 1
ATOM 1792 C C . ILE A 1 231 ? -10.088 4.736 -4.237 1.00 95.62 231 ILE A C 1
ATOM 1794 O O . ILE A 1 231 ? -10.382 5.162 -3.125 1.00 95.62 231 ILE A O 1
ATOM 1798 N N . ARG A 1 232 ? -9.560 5.535 -5.168 1.00 94.88 232 ARG A N 1
ATOM 1799 C CA . ARG A 1 232 ? -9.250 6.947 -4.905 1.00 94.88 232 ARG A CA 1
ATOM 1800 C C . ARG A 1 232 ? -10.482 7.789 -4.632 1.00 94.88 232 ARG A C 1
ATOM 1802 O O . ARG A 1 232 ? -10.427 8.662 -3.774 1.00 94.88 232 ARG A O 1
ATOM 1809 N N . SER A 1 233 ? -11.582 7.530 -5.332 1.00 94.00 233 SER A N 1
ATOM 1810 C CA . SER A 1 233 ? -12.851 8.206 -5.073 1.00 94.00 233 SER A CA 1
ATOM 1811 C C . SER A 1 233 ? -13.332 7.943 -3.646 1.00 94.00 233 SER A C 1
ATOM 1813 O O . SER A 1 233 ? -13.772 8.874 -2.978 1.00 94.00 233 SER A O 1
ATOM 1815 N N . GLU A 1 234 ? -13.210 6.714 -3.143 1.00 93.94 234 GLU A N 1
ATOM 1816 C CA . GLU A 1 234 ? -13.586 6.392 -1.759 1.00 93.94 234 GLU A CA 1
ATOM 1817 C C . GLU A 1 234 ? -12.629 7.019 -0.740 1.00 93.94 234 GLU A C 1
ATOM 1819 O O . GLU A 1 234 ? -13.064 7.648 0.228 1.00 93.94 234 GLU A O 1
ATOM 1824 N N . LEU A 1 235 ? -11.323 6.945 -1.006 1.00 95.25 235 LEU A N 1
ATOM 1825 C CA . LEU A 1 235 ? -10.295 7.534 -0.145 1.00 95.25 235 LEU A CA 1
ATOM 1826 C C . LEU A 1 235 ? -10.217 9.069 -0.250 1.00 95.25 235 LEU A C 1
ATOM 1828 O O . LEU A 1 235 ? -9.512 9.690 0.539 1.00 95.25 235 LEU A O 1
ATOM 1832 N N . SER A 1 236 ? -10.943 9.705 -1.175 1.00 95.62 236 SER A N 1
ATOM 1833 C CA . SER A 1 236 ? -10.907 11.163 -1.405 1.00 95.62 236 SER A CA 1
ATOM 1834 C C . SER A 1 236 ? -11.333 11.993 -0.192 1.00 95.62 236 SER A C 1
ATOM 1836 O O . SER A 1 236 ? -10.955 13.153 -0.056 1.00 95.62 236 SER A O 1
ATOM 1838 N N . SER A 1 237 ? -12.109 11.381 0.697 1.00 94.19 237 SER A N 1
ATOM 1839 C CA . SER A 1 237 ? -12.608 11.978 1.932 1.00 94.19 237 SER A CA 1
ATOM 1840 C C . SER A 1 237 ? -11.609 11.901 3.096 1.00 94.19 237 SER A C 1
ATOM 1842 O O . SER A 1 237 ? -11.822 12.537 4.129 1.00 94.19 237 SER A O 1
ATOM 1844 N N . ILE A 1 238 ? -10.511 11.154 2.938 1.00 95.12 238 ILE A N 1
ATOM 1845 C CA . ILE A 1 238 ? -9.388 11.126 3.879 1.00 95.12 238 ILE A CA 1
ATOM 1846 C C . ILE A 1 238 ? -8.477 12.334 3.588 1.00 95.12 238 ILE A C 1
ATOM 1848 O O . ILE A 1 238 ? -8.242 12.646 2.416 1.00 95.12 238 ILE A O 1
ATOM 1852 N N . PRO A 1 239 ? -7.939 13.020 4.616 1.00 95.00 239 PRO A N 1
ATOM 1853 C CA . PRO A 1 239 ? -7.052 14.162 4.419 1.00 95.00 239 PRO A CA 1
ATOM 1854 C C . PRO A 1 239 ? -5.854 13.844 3.516 1.00 95.00 239 PRO A C 1
ATOM 1856 O O . PRO A 1 239 ? -5.194 12.817 3.665 1.00 95.00 239 PRO A O 1
ATOM 1859 N N . SER A 1 240 ? -5.501 14.772 2.627 1.00 95.06 240 SER A N 1
ATOM 1860 C CA . SER A 1 240 ? -4.343 14.616 1.735 1.00 95.06 240 SER A CA 1
ATOM 1861 C C . SER A 1 240 ? -2.993 14.634 2.452 1.00 95.06 240 SER A C 1
ATOM 1863 O O . SER A 1 240 ? -1.988 14.194 1.898 1.00 95.06 240 SER A O 1
ATOM 1865 N N . SER A 1 241 ? -2.957 15.100 3.701 1.00 93.81 241 SER A N 1
ATOM 1866 C CA . SER A 1 241 ? -1.780 15.031 4.568 1.00 93.81 241 SER A CA 1
ATOM 1867 C C . SER A 1 241 ? -1.498 13.626 5.104 1.00 93.81 241 SER A C 1
ATOM 1869 O O . SER A 1 241 ? -0.398 13.389 5.601 1.00 93.81 241 SER A O 1
ATOM 1871 N N . THR A 1 242 ? -2.454 12.699 5.009 1.00 95.69 242 THR A N 1
ATOM 1872 C CA . THR A 1 242 ? -2.306 11.325 5.491 1.00 95.69 242 THR A CA 1
ATOM 1873 C C . THR A 1 242 ? -1.368 10.544 4.558 1.00 95.69 242 THR A C 1
ATOM 1875 O O . THR A 1 242 ? -1.713 10.367 3.386 1.00 95.69 242 THR A O 1
ATOM 1878 N N . PRO A 1 243 ? -0.192 10.071 5.022 1.00 96.75 243 PRO A N 1
ATOM 1879 C CA . PRO A 1 243 ? 0.667 9.186 4.243 1.00 96.75 243 PRO A CA 1
ATOM 1880 C C . PRO A 1 243 ? -0.043 7.872 3.909 1.00 96.75 243 PRO A C 1
ATOM 1882 O O . PRO A 1 243 ? -0.616 7.215 4.781 1.00 96.75 243 PRO A O 1
ATOM 1885 N N . LEU A 1 244 ? 0.034 7.487 2.637 1.00 97.38 244 LEU A N 1
ATOM 1886 C CA . LEU A 1 244 ? -0.435 6.208 2.118 1.00 97.38 244 LEU A CA 1
ATOM 1887 C C . LEU A 1 244 ? 0.760 5.338 1.709 1.00 97.38 244 LEU A C 1
ATOM 1889 O O . LEU A 1 244 ? 1.594 5.751 0.898 1.00 97.38 244 LEU A O 1
ATOM 1893 N N . THR A 1 245 ? 0.796 4.114 2.228 1.00 96.94 245 THR A N 1
ATOM 1894 C CA . THR A 1 245 ? 1.660 3.030 1.753 1.00 96.94 245 THR A CA 1
ATOM 1895 C C . THR A 1 245 ? 0.832 2.061 0.920 1.00 96.94 245 THR A C 1
ATOM 1897 O O . THR A 1 245 ? -0.140 1.495 1.412 1.00 96.94 245 THR A O 1
ATOM 1900 N N . LEU A 1 246 ? 1.211 1.857 -0.337 1.00 97.00 246 LEU A N 1
ATOM 1901 C CA . LEU A 1 246 ? 0.595 0.892 -1.240 1.00 97.00 246 LEU A CA 1
ATOM 1902 C C . LEU A 1 246 ? 1.463 -0.366 -1.304 1.00 97.00 246 LEU A C 1
ATOM 1904 O O . LEU A 1 246 ? 2.577 -0.330 -1.812 1.00 97.00 246 LEU A O 1
ATOM 1908 N N . SER A 1 247 ? 0.951 -1.483 -0.808 1.00 95.44 247 SER A N 1
ATOM 1909 C CA . SER A 1 247 ? 1.559 -2.803 -0.939 1.00 95.44 247 SER A CA 1
ATOM 1910 C C . SER A 1 247 ? 0.857 -3.561 -2.058 1.00 95.44 247 SER A C 1
ATOM 1912 O O . SER A 1 247 ? -0.349 -3.780 -2.002 1.00 95.44 247 SER A O 1
ATOM 1914 N N . ILE A 1 248 ? 1.591 -3.951 -3.092 1.00 94.38 248 ILE A N 1
ATOM 1915 C CA . ILE A 1 248 ? 1.055 -4.685 -4.238 1.00 94.38 248 ILE A CA 1
ATOM 1916 C C . ILE A 1 248 ? 1.613 -6.092 -4.180 1.00 94.38 248 ILE A C 1
ATOM 1918 O O . ILE A 1 248 ? 2.819 -6.287 -4.308 1.00 94.38 248 ILE A O 1
ATOM 1922 N N . LYS A 1 249 ? 0.726 -7.069 -4.032 1.00 92.62 249 LYS A N 1
ATOM 1923 C CA . LYS A 1 249 ? 1.040 -8.482 -4.168 1.00 92.62 249 LYS A CA 1
ATOM 1924 C C . LYS A 1 249 ? 0.482 -8.981 -5.493 1.00 92.62 249 LYS A C 1
ATOM 1926 O O . LYS A 1 249 ? -0.731 -9.012 -5.675 1.00 92.62 249 LYS A O 1
ATOM 1931 N N . ALA A 1 250 ? 1.343 -9.374 -6.423 1.00 89.81 250 ALA A N 1
ATOM 1932 C CA . ALA A 1 250 ? 0.900 -9.967 -7.683 1.00 89.81 250 ALA A CA 1
ATOM 1933 C C . ALA A 1 250 ? 0.933 -11.497 -7.591 1.00 89.81 250 ALA A C 1
ATOM 1935 O O . ALA A 1 250 ? 1.982 -12.079 -7.314 1.00 89.81 250 ALA A O 1
ATOM 1936 N N . ILE A 1 251 ? -0.207 -12.146 -7.843 1.00 86.75 251 ILE A N 1
ATOM 1937 C CA . ILE A 1 251 ? -0.271 -13.606 -7.970 1.00 86.75 251 ILE A CA 1
ATOM 1938 C C . ILE A 1 251 ? 0.120 -13.959 -9.405 1.00 86.75 251 ILE A C 1
ATOM 1940 O O . ILE A 1 251 ? -0.569 -13.569 -10.349 1.00 86.75 251 ILE A O 1
ATOM 1944 N N . SER A 1 252 ? 1.232 -14.676 -9.576 1.00 75.94 252 SER A N 1
ATOM 1945 C CA . SER A 1 252 ? 1.694 -15.085 -10.900 1.00 75.94 252 SER A CA 1
ATOM 1946 C C . SER A 1 252 ? 0.682 -16.008 -11.571 1.00 75.94 252 SER A C 1
ATOM 1948 O O . SER A 1 252 ? 0.208 -16.990 -11.001 1.00 75.94 252 SER A O 1
ATOM 1950 N N . THR A 1 253 ? 0.373 -15.704 -12.826 1.00 79.69 253 THR A N 1
ATOM 1951 C CA . THR A 1 253 ? -0.271 -16.646 -13.738 1.00 79.69 253 THR A CA 1
ATOM 1952 C C . THR A 1 253 ? 0.619 -16.782 -14.975 1.00 79.69 253 THR A C 1
ATOM 1954 O O . THR A 1 253 ? 1.324 -15.832 -15.316 1.00 79.69 253 THR A O 1
ATOM 1957 N N . PRO A 1 254 ? 0.632 -17.937 -15.668 1.00 77.81 254 PRO A N 1
ATOM 1958 C CA . PRO A 1 254 ? 1.554 -18.182 -16.786 1.00 77.81 254 PRO A CA 1
ATOM 1959 C C . PRO A 1 254 ? 1.479 -17.149 -17.920 1.00 77.81 254 PRO A C 1
ATOM 1961 O O . PRO A 1 254 ? 2.415 -17.010 -18.699 1.00 77.81 254 PRO A O 1
ATOM 1964 N N . LEU A 1 255 ? 0.357 -16.437 -18.021 1.00 73.94 255 LEU A N 1
ATOM 1965 C CA . LEU A 1 255 ? 0.072 -15.465 -19.073 1.00 73.94 255 LEU A CA 1
ATOM 1966 C C . LEU A 1 255 ? 0.349 -14.019 -18.646 1.00 73.94 255 LEU A C 1
ATOM 1968 O O . LEU A 1 255 ? 0.099 -13.099 -19.421 1.00 73.94 255 LEU A O 1
ATOM 1972 N N . TRP A 1 256 ? 0.839 -13.796 -17.425 1.00 81.94 256 TRP A N 1
ATOM 1973 C CA . TRP A 1 256 ? 0.940 -12.464 -16.853 1.00 81.94 256 TRP A CA 1
ATOM 1974 C C . TRP A 1 256 ? 2.324 -12.203 -16.254 1.00 81.94 256 TRP A C 1
ATOM 1976 O O . TRP A 1 256 ? 2.769 -12.864 -15.319 1.00 81.94 256 TRP A O 1
ATOM 1986 N N . ASN A 1 257 ? 2.987 -11.164 -16.770 1.00 87.75 257 ASN A N 1
ATOM 1987 C CA . ASN A 1 257 ? 4.151 -10.576 -16.125 1.00 87.75 257 ASN A CA 1
ATOM 1988 C C . ASN A 1 257 ? 3.721 -9.607 -14.991 1.00 87.75 257 ASN A C 1
ATOM 1990 O O . ASN A 1 257 ? 3.174 -8.532 -15.269 1.00 87.75 257 ASN A O 1
ATOM 1994 N N . PRO A 1 258 ? 4.000 -9.944 -13.721 1.00 89.38 258 PRO A N 1
ATOM 1995 C CA . PRO A 1 258 ? 3.541 -9.209 -12.539 1.00 89.38 258 PRO A CA 1
ATOM 1996 C C . PRO A 1 258 ? 4.089 -7.770 -12.465 1.00 89.38 258 PRO A C 1
ATOM 1998 O O . PRO A 1 258 ? 3.469 -6.903 -11.847 1.00 89.38 258 PRO A O 1
ATOM 2001 N N . LEU A 1 259 ? 5.199 -7.483 -13.157 1.00 91.06 259 LEU A N 1
ATOM 2002 C CA . LEU A 1 259 ? 5.818 -6.157 -13.206 1.00 91.06 259 LEU A CA 1
ATOM 2003 C C . LEU A 1 259 ? 4.925 -5.106 -13.868 1.00 91.06 259 LEU A C 1
ATOM 2005 O O . LEU A 1 259 ? 4.957 -3.943 -13.473 1.00 91.06 259 LEU A O 1
ATOM 2009 N N . TRP A 1 260 ? 4.092 -5.510 -14.831 1.00 91.31 260 TRP A N 1
ATOM 2010 C CA . TRP A 1 260 ? 3.135 -4.599 -15.465 1.00 91.31 260 TRP A CA 1
ATOM 2011 C C . TRP A 1 260 ? 2.142 -4.051 -14.453 1.00 91.31 260 TRP A C 1
ATOM 2013 O O . TRP A 1 260 ? 1.843 -2.863 -14.450 1.00 91.31 260 TRP A O 1
ATOM 2023 N N . VAL A 1 261 ? 1.672 -4.892 -13.538 1.00 91.62 261 VAL A N 1
ATOM 2024 C CA . VAL A 1 261 ? 0.735 -4.440 -12.512 1.00 91.62 261 VAL A CA 1
ATOM 2025 C C . VAL A 1 261 ? 1.402 -3.564 -11.488 1.00 91.62 261 VAL A C 1
ATOM 2027 O O . VAL A 1 261 ? 0.790 -2.588 -11.065 1.00 91.62 261 VAL A O 1
ATOM 2030 N N . TRP A 1 262 ? 2.649 -3.855 -11.129 1.00 92.38 262 TRP A N 1
ATOM 2031 C CA . TRP A 1 262 ? 3.378 -2.937 -10.276 1.00 92.38 262 TRP A CA 1
ATOM 2032 C C . TRP A 1 262 ? 3.518 -1.559 -10.917 1.00 92.38 262 TRP A C 1
ATOM 2034 O O . TRP A 1 262 ? 3.197 -0.558 -10.279 1.00 92.38 262 TRP A O 1
ATOM 2044 N N . PHE A 1 263 ? 3.925 -1.517 -12.187 1.00 93.75 263 PHE A N 1
ATOM 2045 C CA . PHE A 1 263 ? 4.030 -0.278 -12.942 1.00 93.75 263 PHE A CA 1
ATOM 2046 C C . PHE A 1 263 ? 2.693 0.463 -13.001 1.00 93.75 263 PHE A C 1
ATOM 2048 O O . PHE A 1 263 ? 2.616 1.625 -12.617 1.00 93.75 263 PHE A O 1
ATOM 2055 N N . HIS A 1 264 ? 1.618 -0.192 -13.443 1.00 92.56 264 HIS A N 1
ATOM 2056 C CA . HIS A 1 264 ? 0.328 0.481 -13.556 1.00 92.56 264 HIS A CA 1
ATOM 2057 C C . HIS A 1 264 ? -0.177 0.957 -12.203 1.00 92.56 264 HIS A C 1
ATOM 2059 O O . HIS A 1 264 ? -0.622 2.093 -12.094 1.00 92.56 264 HIS A O 1
ATOM 2065 N N . ALA A 1 265 ? -0.041 0.143 -11.159 1.00 92.88 265 ALA A N 1
ATOM 2066 C CA . ALA A 1 265 ? -0.490 0.537 -9.841 1.00 92.88 265 ALA A CA 1
ATOM 2067 C C . ALA A 1 265 ? 0.334 1.670 -9.236 1.00 92.88 265 ALA A C 1
ATOM 2069 O O . ALA A 1 265 ? -0.244 2.568 -8.627 1.00 92.88 265 ALA A O 1
ATOM 2070 N N . SER A 1 266 ? 1.650 1.695 -9.445 1.00 93.06 266 SER A N 1
ATOM 2071 C CA . SER A 1 266 ? 2.453 2.834 -9.010 1.00 93.06 266 SER A CA 1
ATOM 2072 C C . SER A 1 266 ? 2.007 4.109 -9.729 1.00 93.06 266 SER A C 1
ATOM 2074 O O . SER A 1 266 ? 1.694 5.095 -9.064 1.00 93.06 266 SER A O 1
ATOM 2076 N N . GLN A 1 267 ? 1.864 4.084 -11.058 1.00 93.31 267 GLN A N 1
ATOM 2077 C CA . GLN A 1 267 ? 1.466 5.273 -11.816 1.00 93.31 267 GLN A CA 1
ATOM 2078 C C . GLN A 1 267 ? 0.030 5.733 -11.491 1.00 93.31 267 GLN A C 1
ATOM 2080 O O . GLN A 1 267 ? -0.184 6.919 -11.243 1.00 93.31 267 GLN A O 1
ATOM 2085 N N . SER A 1 268 ? -0.950 4.826 -11.395 1.00 93.12 268 SER A N 1
ATOM 2086 C CA . SER A 1 268 ? -2.354 5.191 -11.128 1.00 93.12 268 SER A CA 1
ATOM 2087 C C . SER A 1 268 ? -2.587 5.789 -9.736 1.00 93.12 268 SER A C 1
ATOM 2089 O O . SER A 1 268 ? -3.557 6.526 -9.547 1.00 93.12 268 SER A O 1
ATOM 2091 N N . PHE A 1 269 ? -1.736 5.479 -8.748 1.00 94.38 269 PHE A N 1
ATOM 2092 C CA . PHE A 1 269 ? -1.873 5.976 -7.371 1.00 94.38 269 PHE A CA 1
ATOM 2093 C C . PHE A 1 269 ? -1.006 7.208 -7.058 1.00 94.38 269 PHE A C 1
ATOM 2095 O O . PHE A 1 269 ? -1.245 7.887 -6.053 1.00 94.38 269 PHE A O 1
ATOM 2102 N N . LYS A 1 270 ? -0.027 7.547 -7.907 1.00 93.56 270 LYS A N 1
ATOM 2103 C CA . LYS A 1 270 ? 0.889 8.677 -7.670 1.00 93.56 270 LYS A CA 1
ATOM 2104 C C . LYS A 1 270 ? 0.200 10.035 -7.582 1.00 93.56 270 LYS A C 1
ATOM 2106 O O . LYS A 1 270 ? 0.610 10.848 -6.752 1.00 93.56 270 LYS A O 1
ATOM 2111 N N . GLU A 1 271 ? -0.826 10.270 -8.400 1.00 90.00 271 GLU A N 1
ATOM 2112 C CA . GLU A 1 271 ? -1.452 11.593 -8.564 1.00 90.00 271 GLU A CA 1
ATOM 2113 C C . GLU A 1 271 ? -2.975 11.540 -8.509 1.00 90.00 271 GLU A C 1
ATOM 2115 O O . GLU A 1 271 ? -3.580 10.750 -9.225 1.00 90.00 271 GLU A O 1
ATOM 2120 N N . GLY A 1 272 ? -3.606 12.345 -7.655 1.00 89.50 272 GLY A N 1
ATOM 2121 C CA . GLY A 1 272 ? -5.063 12.365 -7.499 1.00 89.50 272 GLY A CA 1
ATOM 2122 C C . GLY A 1 272 ? -5.517 12.661 -6.067 1.00 89.50 272 GLY A C 1
ATOM 2123 O O . GLY A 1 272 ? -4.678 12.813 -5.175 1.00 89.50 272 GLY A O 1
ATOM 2124 N N . PRO A 1 273 ? -6.838 12.750 -5.840 1.00 93.81 273 PRO A N 1
ATOM 2125 C CA . PRO A 1 273 ? -7.407 13.145 -4.555 1.00 93.81 273 PRO A CA 1
ATOM 2126 C C . PRO A 1 273 ? -7.205 12.076 -3.472 1.00 93.81 273 PRO A C 1
ATOM 2128 O O . PRO A 1 273 ? -6.941 10.906 -3.771 1.00 93.81 273 PRO A O 1
ATOM 2131 N N . GLY A 1 274 ? -7.378 12.495 -2.216 1.00 93.88 274 GLY A N 1
ATOM 2132 C CA . GLY A 1 274 ? -7.260 11.642 -1.036 1.00 93.88 274 GLY A CA 1
ATOM 2133 C C . GLY A 1 274 ? -5.845 11.613 -0.446 1.00 93.88 274 GLY A C 1
ATOM 2134 O O . GLY A 1 274 ? -5.086 12.568 -0.638 1.00 93.88 274 GLY A O 1
ATOM 2135 N N . PRO A 1 275 ? -5.487 10.548 0.292 1.00 96.00 275 PRO A N 1
ATOM 2136 C CA . PRO A 1 275 ? -4.235 10.462 1.032 1.00 96.00 275 PRO A CA 1
ATOM 2137 C C . PRO A 1 275 ? -3.034 10.442 0.082 1.00 96.00 275 PRO A C 1
ATOM 2139 O O . PRO A 1 275 ? -3.072 9.851 -1.003 1.00 96.00 275 PRO A O 1
ATOM 2142 N N . ARG A 1 276 ? -1.943 11.095 0.488 1.00 95.94 276 ARG A N 1
ATOM 2143 C CA . ARG A 1 276 ? -0.743 11.229 -0.341 1.00 95.94 276 ARG A CA 1
ATOM 2144 C C . ARG A 1 276 ? 0.045 9.927 -0.334 1.00 95.94 276 ARG A C 1
ATOM 2146 O O . ARG A 1 276 ? 0.593 9.531 0.694 1.00 95.94 276 ARG A O 1
ATOM 2153 N N . LEU A 1 277 ? 0.166 9.305 -1.505 1.00 97.12 277 LEU A N 1
ATOM 2154 C CA . LEU A 1 277 ? 1.026 8.142 -1.698 1.00 97.12 277 LEU A CA 1
ATOM 2155 C C . LEU A 1 277 ? 2.486 8.508 -1.391 1.00 97.12 277 LEU A C 1
ATOM 2157 O O . LEU A 1 277 ? 3.083 9.340 -2.086 1.00 97.12 277 LEU A O 1
ATOM 2161 N N . GLN A 1 278 ? 3.031 7.889 -0.345 1.00 97.25 278 GLN A N 1
ATOM 2162 C CA . GLN A 1 278 ? 4.428 8.024 0.059 1.00 97.25 278 GLN A CA 1
ATOM 2163 C C . GLN A 1 278 ? 5.261 6.826 -0.363 1.00 97.25 278 GLN A C 1
ATOM 2165 O O . GLN A 1 278 ? 6.365 7.015 -0.853 1.00 97.25 278 GLN A O 1
ATOM 2170 N N . THR A 1 279 ? 4.734 5.614 -0.217 1.00 96.88 279 THR A N 1
ATOM 2171 C CA . THR A 1 279 ? 5.525 4.400 -0.426 1.00 96.88 279 THR A CA 1
ATOM 2172 C C . THR A 1 279 ? 4.752 3.428 -1.294 1.00 96.88 279 THR A C 1
ATOM 2174 O O . THR A 1 279 ? 3.557 3.222 -1.080 1.00 96.88 279 THR A O 1
ATOM 2177 N N . VAL A 1 280 ? 5.436 2.810 -2.254 1.00 96.00 280 VAL A N 1
ATOM 2178 C CA . VAL A 1 280 ? 4.919 1.660 -2.997 1.00 96.00 280 VAL A CA 1
ATOM 2179 C C . VAL A 1 280 ? 5.868 0.494 -2.786 1.00 96.00 280 VAL A C 1
ATOM 2181 O O . VAL A 1 280 ? 7.047 0.578 -3.123 1.00 96.00 280 VAL A O 1
ATOM 2184 N N . VAL A 1 281 ? 5.339 -0.587 -2.228 1.00 94.69 281 VAL A N 1
ATOM 2185 C CA . VAL A 1 281 ? 6.052 -1.840 -1.991 1.00 94.69 281 VAL A CA 1
ATOM 2186 C C . VAL A 1 281 ? 5.482 -2.888 -2.927 1.00 94.69 281 VAL A C 1
ATOM 2188 O O . VAL A 1 281 ? 4.267 -3.081 -2.983 1.00 94.69 281 VAL A O 1
ATOM 2191 N N . PHE A 1 282 ? 6.353 -3.580 -3.646 1.00 93.06 282 PHE A N 1
ATOM 2192 C CA . PHE A 1 282 ? 5.970 -4.673 -4.520 1.00 93.06 282 PHE A CA 1
ATOM 2193 C C . PHE A 1 282 ? 6.462 -6.007 -3.977 1.00 93.06 282 PHE A C 1
ATOM 2195 O O . PHE A 1 282 ? 7.650 -6.210 -3.723 1.00 93.06 282 PHE A O 1
ATOM 2202 N N . LEU A 1 283 ? 5.503 -6.910 -3.810 1.00 89.38 283 LEU A N 1
ATOM 2203 C CA . LEU A 1 283 ? 5.670 -8.251 -3.287 1.00 89.38 283 LEU A CA 1
ATOM 2204 C C . LEU A 1 283 ? 5.336 -9.242 -4.401 1.00 89.38 283 LEU A C 1
ATOM 2206 O O . LEU A 1 283 ? 4.257 -9.194 -5.002 1.00 89.38 283 LEU A O 1
ATOM 2210 N N . PHE A 1 284 ? 6.256 -10.164 -4.657 1.00 84.94 284 PHE A N 1
ATOM 2211 C CA . PHE A 1 284 ? 6.068 -11.211 -5.647 1.00 84.94 284 PHE A CA 1
ATOM 2212 C C . PHE A 1 284 ? 6.444 -12.569 -5.060 1.00 84.94 284 PHE A C 1
ATOM 2214 O O . PHE A 1 284 ? 7.564 -12.763 -4.583 1.00 84.94 284 PHE A O 1
ATOM 2221 N N . ASP A 1 285 ? 5.496 -13.507 -5.091 1.00 77.25 285 ASP A N 1
ATOM 2222 C CA . ASP A 1 285 ? 5.700 -14.853 -4.559 1.00 77.25 285 ASP A CA 1
ATOM 2223 C C . ASP A 1 285 ? 6.763 -15.576 -5.411 1.00 77.25 285 ASP A C 1
ATOM 2225 O O . ASP A 1 285 ? 6.561 -15.839 -6.595 1.00 77.25 285 ASP A O 1
ATOM 2229 N N . GLY A 1 286 ? 7.915 -15.882 -4.806 1.00 71.50 286 GLY A N 1
ATOM 2230 C CA . GLY A 1 286 ? 9.027 -16.585 -5.459 1.00 71.50 286 GLY A CA 1
ATOM 2231 C C . GLY A 1 286 ? 10.212 -15.711 -5.884 1.00 71.50 286 GLY A C 1
ATOM 2232 O O . GLY A 1 286 ? 11.209 -16.254 -6.357 1.00 71.50 286 GLY A O 1
ATOM 2233 N N . TRP A 1 287 ? 10.165 -14.389 -5.687 1.00 69.25 287 TRP A N 1
ATOM 2234 C CA . TRP A 1 287 ? 11.353 -13.534 -5.809 1.00 69.25 287 TRP A CA 1
ATOM 2235 C C . TRP A 1 287 ? 11.992 -13.295 -4.440 1.00 69.25 287 TRP A C 1
ATOM 2237 O O . TRP A 1 287 ? 11.394 -12.691 -3.557 1.00 69.25 287 TRP A O 1
ATOM 2247 N N . ALA A 1 288 ? 13.223 -13.787 -4.274 1.00 54.03 288 ALA A N 1
ATOM 2248 C CA . ALA A 1 288 ? 14.045 -13.578 -3.079 1.00 54.03 288 ALA A CA 1
ATOM 2249 C C . ALA A 1 288 ? 14.871 -12.278 -3.133 1.00 54.03 288 ALA A C 1
ATOM 2251 O O . ALA A 1 288 ? 15.453 -11.871 -2.129 1.00 54.03 288 ALA A O 1
ATOM 2252 N N . THR A 1 289 ? 14.943 -11.625 -4.298 1.00 52.72 289 THR A N 1
ATOM 2253 C CA . THR A 1 289 ? 15.511 -10.279 -4.426 1.00 52.72 289 THR A CA 1
ATOM 2254 C C . THR A 1 289 ? 14.617 -9.333 -3.639 1.00 52.72 289 THR A C 1
ATOM 2256 O O . THR A 1 289 ? 13.428 -9.267 -3.939 1.00 52.72 289 THR A O 1
ATOM 2259 N N . GLY A 1 290 ? 15.188 -8.704 -2.607 1.00 56.66 290 GLY A N 1
ATOM 2260 C CA . GLY A 1 290 ? 14.493 -7.989 -1.536 1.00 56.66 290 GLY A CA 1
ATOM 2261 C C . GLY A 1 290 ? 13.337 -7.085 -1.966 1.00 56.66 290 GLY A C 1
ATOM 2262 O O . GLY A 1 290 ? 13.202 -6.711 -3.124 1.00 56.66 290 GLY A O 1
ATOM 2263 N N . GLU A 1 291 ? 12.488 -6.746 -0.997 1.00 67.44 291 GLU A N 1
ATOM 2264 C CA . GLU A 1 291 ? 11.272 -5.954 -1.192 1.00 67.44 291 GLU A CA 1
ATOM 2265 C C . GLU A 1 291 ? 11.521 -4.747 -2.104 1.00 67.44 291 GLU A C 1
ATOM 2267 O O . GLU A 1 291 ? 12.225 -3.800 -1.748 1.00 67.44 291 GLU A O 1
ATOM 2272 N N . ASN A 1 292 ? 10.948 -4.805 -3.306 1.00 86.94 292 ASN A N 1
ATOM 2273 C CA . ASN A 1 292 ? 11.103 -3.755 -4.293 1.00 86.94 292 ASN A CA 1
ATOM 2274 C C . ASN A 1 292 ? 10.271 -2.561 -3.842 1.00 86.94 292 ASN A C 1
ATOM 2276 O O . ASN A 1 292 ? 9.040 -2.638 -3.769 1.00 86.94 292 ASN A O 1
ATOM 2280 N N . ARG A 1 293 ? 10.951 -1.471 -3.495 1.00 93.94 293 ARG A N 1
ATOM 2281 C CA . ARG A 1 293 ? 10.339 -0.318 -2.845 1.00 93.94 293 ARG A CA 1
ATOM 2282 C C . ARG A 1 293 ? 10.713 0.961 -3.572 1.00 93.94 293 ARG A C 1
ATOM 2284 O O . ARG A 1 293 ? 11.887 1.248 -3.801 1.00 93.94 293 ARG A O 1
ATOM 2291 N N . ILE A 1 294 ? 9.693 1.752 -3.876 1.00 95.75 294 ILE A N 1
ATOM 2292 C CA . ILE A 1 294 ? 9.855 3.156 -4.245 1.00 95.75 294 ILE A CA 1
ATOM 2293 C C . ILE A 1 294 ? 9.217 4.026 -3.166 1.00 95.75 294 ILE A C 1
ATOM 2295 O O . ILE A 1 294 ? 8.156 3.700 -2.626 1.00 95.75 294 ILE A O 1
ATOM 2299 N N . GLU A 1 295 ? 9.879 5.124 -2.834 1.00 96.88 295 GLU A N 1
ATOM 2300 C CA . GLU A 1 295 ? 9.464 6.037 -1.777 1.00 96.88 295 GLU A CA 1
ATOM 2301 C C . GLU A 1 295 ? 9.586 7.482 -2.236 1.00 96.88 295 GLU A C 1
ATOM 2303 O O . GLU A 1 295 ? 10.499 7.859 -2.974 1.00 96.88 295 GLU A O 1
ATOM 2308 N N . ARG A 1 296 ? 8.630 8.289 -1.794 1.00 96.75 296 ARG A N 1
ATOM 2309 C CA . ARG A 1 296 ? 8.585 9.714 -2.046 1.00 96.75 296 ARG A CA 1
ATOM 2310 C C . ARG A 1 296 ? 9.379 10.439 -0.967 1.00 96.75 296 ARG A C 1
ATOM 2312 O O . ARG A 1 296 ? 9.077 10.320 0.219 1.00 96.75 296 ARG A O 1
ATOM 2319 N N . ASP A 1 297 ? 10.363 11.222 -1.380 1.00 96.69 297 ASP A N 1
ATOM 2320 C CA . ASP A 1 297 ? 11.167 12.015 -0.460 1.00 96.69 297 ASP A CA 1
ATOM 2321 C C . ASP A 1 297 ? 10.408 13.246 0.083 1.00 96.69 297 ASP A C 1
ATOM 2323 O O . ASP A 1 297 ? 9.240 13.512 -0.227 1.00 96.69 297 ASP A O 1
ATOM 2327 N N . LYS A 1 298 ? 11.104 14.040 0.905 1.00 95.50 298 LYS A N 1
ATOM 2328 C CA . LYS A 1 298 ? 10.573 15.286 1.482 1.00 95.50 298 LYS A CA 1
ATOM 2329 C C . LYS A 1 298 ? 10.256 16.348 0.422 1.00 95.50 298 LYS A C 1
ATOM 2331 O O . LYS A 1 298 ? 9.373 17.173 0.652 1.00 95.50 298 LYS A O 1
ATOM 2336 N N . ASN A 1 299 ? 10.938 16.310 -0.722 1.00 96.19 299 ASN A N 1
ATOM 2337 C CA . ASN A 1 299 ? 10.733 17.222 -1.848 1.00 96.19 299 ASN A CA 1
ATOM 2338 C C . ASN A 1 299 ? 9.557 16.782 -2.734 1.00 96.19 299 ASN A C 1
ATOM 2340 O O . ASN A 1 299 ? 9.070 17.549 -3.560 1.00 96.19 299 ASN A O 1
ATOM 2344 N N . GLY A 1 300 ? 9.052 15.565 -2.528 1.00 94.44 300 GLY A N 1
ATOM 2345 C CA . GLY A 1 300 ? 7.997 14.976 -3.331 1.00 94.44 300 GLY A CA 1
ATOM 2346 C C . GLY A 1 300 ? 8.498 14.169 -4.527 1.00 94.44 300 GLY A C 1
ATOM 2347 O O . GLY A 1 300 ? 7.657 13.727 -5.309 1.00 94.44 300 GLY A O 1
ATOM 2348 N N . GLU A 1 301 ? 9.804 13.957 -4.664 1.00 96.00 301 GLU A N 1
ATOM 2349 C CA . GLU A 1 301 ? 10.418 13.168 -5.729 1.00 96.00 301 GLU A CA 1
ATOM 2350 C C . GLU A 1 301 ? 10.406 11.676 -5.383 1.00 96.00 301 GLU A C 1
ATOM 2352 O O . GLU A 1 301 ? 10.522 11.290 -4.220 1.00 96.00 301 GLU A O 1
ATOM 2357 N N . TRP A 1 302 ? 10.252 10.828 -6.398 1.00 96.38 302 TRP A N 1
ATOM 2358 C CA . TRP A 1 302 ? 10.231 9.378 -6.232 1.00 96.38 302 TRP A CA 1
ATOM 2359 C C . TRP A 1 302 ? 11.633 8.796 -6.354 1.00 96.38 302 TRP A C 1
ATOM 2361 O O . TRP A 1 302 ? 12.353 9.072 -7.313 1.00 96.38 302 TRP A O 1
ATOM 2371 N N . ASN A 1 303 ? 11.998 7.957 -5.392 1.00 97.00 303 ASN A N 1
ATOM 2372 C CA . ASN A 1 303 ? 13.293 7.305 -5.323 1.00 97.00 303 ASN A CA 1
ATOM 2373 C C . ASN A 1 303 ? 13.118 5.797 -5.156 1.00 97.00 303 ASN A C 1
ATOM 2375 O O . ASN A 1 303 ? 12.243 5.335 -4.428 1.00 97.00 303 ASN A O 1
ATOM 2379 N N . TRP A 1 304 ? 13.982 5.036 -5.815 1.00 95.94 304 TRP A N 1
ATOM 2380 C CA . TRP A 1 304 ? 14.201 3.619 -5.565 1.00 95.94 304 TRP A CA 1
ATOM 2381 C C . TRP A 1 304 ? 14.971 3.467 -4.265 1.00 95.94 304 TRP A C 1
ATOM 2383 O O . TRP A 1 304 ? 15.997 4.125 -4.075 1.00 95.94 304 TRP A O 1
ATOM 2393 N N . VAL A 1 305 ? 14.475 2.618 -3.370 1.00 95.94 305 VAL A N 1
ATOM 2394 C CA . VAL A 1 305 ? 15.013 2.475 -2.018 1.00 95.94 305 VAL A CA 1
ATOM 2395 C C . VAL A 1 305 ? 15.260 1.002 -1.713 1.00 95.94 305 VAL A C 1
ATOM 2397 O O . VAL A 1 305 ? 14.429 0.150 -2.022 1.00 95.94 305 VAL A O 1
ATOM 2400 N N . CYS A 1 306 ? 16.408 0.687 -1.109 1.00 93.56 306 CYS A N 1
ATOM 2401 C CA . CYS A 1 306 ? 16.712 -0.680 -0.688 1.00 93.56 306 CYS A CA 1
ATOM 2402 C C . CYS A 1 306 ? 15.955 -1.061 0.595 1.00 93.56 306 CYS A C 1
ATOM 2404 O O . CYS A 1 306 ? 15.355 -0.222 1.265 1.00 93.56 306 CYS A O 1
ATOM 2406 N N . THR A 1 307 ? 16.045 -2.324 1.009 1.00 90.38 307 THR A N 1
ATOM 2407 C CA . THR A 1 307 ? 15.407 -2.816 2.245 1.00 90.38 307 THR A CA 1
ATOM 2408 C C . THR A 1 307 ? 15.894 -2.114 3.519 1.00 90.38 307 THR A C 1
ATOM 2410 O O . THR A 1 307 ? 15.183 -2.107 4.518 1.00 90.38 307 THR A O 1
ATOM 2413 N N . GLN A 1 308 ? 17.075 -1.485 3.485 1.00 92.19 308 GLN A N 1
ATOM 2414 C CA . GLN A 1 308 ? 17.636 -0.699 4.592 1.00 92.19 308 GLN A CA 1
ATOM 2415 C C . GLN A 1 308 ? 17.279 0.796 4.531 1.00 92.19 308 GLN A C 1
ATOM 2417 O O . GLN A 1 308 ? 17.712 1.562 5.386 1.00 92.19 308 GLN A O 1
ATOM 2422 N N . GLY A 1 309 ? 16.509 1.243 3.533 1.00 93.88 309 GLY A N 1
ATOM 2423 C CA . GLY A 1 309 ? 16.109 2.649 3.416 1.00 93.88 309 GLY A CA 1
ATOM 2424 C C . GLY A 1 309 ? 17.091 3.548 2.653 1.00 93.88 309 GLY A C 1
ATOM 2425 O O . GLY A 1 309 ? 16.874 4.756 2.587 1.00 93.88 309 GLY A O 1
ATOM 2426 N N . HIS A 1 310 ? 18.157 3.007 2.055 1.00 95.81 310 HIS A N 1
ATOM 2427 C CA . HIS A 1 310 ? 19.085 3.800 1.243 1.00 95.81 310 HIS A CA 1
ATOM 2428 C C . HIS A 1 310 ? 18.528 4.055 -0.158 1.00 95.81 310 HIS A C 1
ATOM 2430 O O . HIS A 1 310 ? 18.024 3.134 -0.804 1.00 95.81 310 HIS A O 1
ATOM 2436 N N . VAL A 1 311 ? 18.687 5.282 -0.654 1.00 96.56 311 VAL A N 1
ATOM 2437 C CA . VAL A 1 311 ? 18.339 5.647 -2.032 1.00 96.56 311 VAL A CA 1
ATOM 2438 C C . VAL A 1 311 ? 19.320 4.984 -2.999 1.00 96.56 311 VAL A C 1
ATOM 2440 O O . VAL A 1 311 ? 20.528 5.181 -2.896 1.00 96.56 311 VAL A O 1
ATOM 2443 N N . ILE A 1 312 ? 18.791 4.196 -3.932 1.00 95.50 312 ILE A N 1
ATOM 2444 C CA . ILE A 1 312 ? 19.560 3.492 -4.965 1.00 95.50 312 ILE A CA 1
ATOM 2445 C C . ILE A 1 312 ? 19.525 4.255 -6.294 1.00 95.50 312 ILE A C 1
ATOM 2447 O O . ILE A 1 312 ? 20.490 4.255 -7.053 1.00 95.50 312 ILE A O 1
ATOM 2451 N N . GLY A 1 313 ? 18.419 4.938 -6.581 1.00 95.31 313 GLY A N 1
ATOM 2452 C CA . GLY A 1 313 ? 18.264 5.702 -7.811 1.00 95.31 313 GLY A CA 1
ATOM 2453 C C . GLY A 1 313 ? 17.015 6.566 -7.793 1.00 95.31 313 GLY A C 1
ATOM 2454 O O . GLY A 1 313 ? 16.102 6.341 -7.002 1.00 95.31 313 GLY A O 1
ATOM 2455 N N . LYS A 1 314 ? 16.962 7.555 -8.681 1.00 95.75 314 LYS A N 1
ATOM 2456 C CA . LYS A 1 314 ? 15.798 8.427 -8.845 1.00 95.75 314 LYS A CA 1
ATOM 2457 C C . LYS A 1 314 ? 14.839 7.832 -9.874 1.00 95.75 314 LYS A C 1
ATOM 2459 O O . LYS A 1 314 ? 15.260 7.389 -10.944 1.00 95.75 314 LYS A O 1
ATOM 2464 N N . GLU A 1 315 ? 13.544 7.815 -9.572 1.00 93.00 315 GLU A N 1
ATOM 2465 C CA . GLU A 1 315 ? 12.527 7.458 -10.558 1.00 93.00 315 GLU A CA 1
ATOM 2466 C C . GLU A 1 315 ? 12.220 8.687 -11.425 1.00 93.00 315 GLU A C 1
ATOM 2468 O O . GLU A 1 315 ? 11.487 9.594 -11.036 1.00 93.00 315 GLU A O 1
ATOM 2473 N N . GLU A 1 316 ? 12.824 8.747 -12.608 1.00 87.19 316 GLU A N 1
ATOM 2474 C CA . GLU A 1 316 ? 12.598 9.865 -13.527 1.00 87.19 316 GLU A CA 1
ATOM 2475 C C . GLU A 1 316 ? 11.292 9.673 -14.319 1.00 87.19 316 GLU A C 1
ATOM 2477 O O . GLU A 1 316 ? 11.234 8.820 -15.200 1.00 87.19 316 GLU A O 1
ATOM 2482 N N . GLY A 1 317 ? 10.282 10.503 -14.038 1.00 79.31 317 GLY A N 1
ATOM 2483 C CA . GLY A 1 317 ? 9.148 10.825 -14.921 1.00 79.31 317 GLY A CA 1
ATOM 2484 C C . GLY A 1 317 ? 8.292 9.673 -15.474 1.00 79.31 317 GLY A C 1
ATOM 2485 O O . GLY A 1 317 ? 8.341 8.531 -15.017 1.00 79.31 317 GLY A O 1
ATOM 2486 N N . GLU A 1 318 ? 7.470 10.004 -16.480 1.00 74.69 318 GLU A N 1
ATOM 2487 C CA . GLU A 1 318 ? 6.655 9.051 -17.246 1.00 74.69 318 GLU A CA 1
ATOM 2488 C C . GLU A 1 318 ? 7.548 8.167 -18.127 1.00 74.69 318 GLU A C 1
ATOM 2490 O O . GLU A 1 318 ? 7.733 8.377 -19.326 1.00 74.69 318 GLU A O 1
ATOM 2495 N N . LYS A 1 319 ? 8.149 7.158 -17.506 1.00 80.94 319 LYS A N 1
ATOM 2496 C CA . LYS A 1 319 ? 8.879 6.100 -18.197 1.00 80.94 319 LYS A CA 1
ATOM 2497 C C . LYS A 1 319 ? 7.919 5.000 -18.631 1.00 80.94 319 LYS A C 1
ATOM 2499 O O . LYS A 1 319 ? 7.008 4.627 -17.900 1.00 80.94 319 LYS A O 1
ATOM 2504 N N . GLY A 1 320 ? 8.157 4.420 -19.807 1.00 90.62 320 GLY A N 1
ATOM 2505 C CA . GLY A 1 320 ? 7.514 3.160 -20.181 1.00 90.62 320 GLY A CA 1
ATOM 2506 C C . GLY A 1 320 ? 7.908 2.029 -19.220 1.00 90.62 320 GLY A C 1
ATOM 2507 O O . GLY A 1 320 ? 8.951 2.094 -18.564 1.00 90.62 320 GLY A O 1
ATOM 2508 N N . VAL A 1 321 ? 7.114 0.956 -19.181 1.00 91.50 321 VAL A N 1
ATOM 2509 C CA . VAL A 1 321 ? 7.275 -0.164 -18.226 1.00 91.50 321 VAL A CA 1
ATOM 2510 C C . VAL A 1 321 ? 8.692 -0.725 -18.206 1.00 91.50 321 VAL A C 1
ATOM 2512 O O . VAL A 1 321 ? 9.234 -1.000 -17.141 1.00 91.50 321 VAL A O 1
ATOM 2515 N N . ARG A 1 322 ? 9.334 -0.837 -19.374 1.00 91.31 322 ARG A N 1
ATOM 2516 C CA . ARG A 1 322 ? 10.716 -1.318 -19.480 1.00 91.31 322 ARG A CA 1
ATOM 2517 C C . ARG A 1 322 ? 11.693 -0.439 -18.701 1.00 91.31 322 ARG A C 1
ATOM 2519 O O . ARG A 1 322 ? 12.506 -0.970 -17.959 1.00 91.31 322 ARG A O 1
ATOM 2526 N N . ALA A 1 323 ? 11.605 0.880 -18.855 1.00 91.38 323 ALA A N 1
ATOM 2527 C CA . ALA A 1 323 ? 12.499 1.817 -18.184 1.00 91.38 323 ALA A CA 1
ATOM 2528 C C . ALA A 1 323 ? 12.211 1.908 -16.677 1.00 91.38 323 ALA A C 1
ATOM 2530 O O . ALA A 1 323 ? 13.144 2.054 -15.894 1.00 91.38 323 ALA A O 1
ATOM 2531 N N . PHE A 1 324 ? 10.953 1.726 -16.264 1.00 92.81 324 PHE A N 1
ATOM 2532 C CA . PHE A 1 324 ? 10.600 1.528 -14.856 1.00 92.81 324 PHE A CA 1
ATOM 2533 C C . PHE A 1 324 ? 11.240 0.251 -14.285 1.00 92.81 324 PHE A C 1
ATOM 2535 O O . PHE A 1 324 ? 11.866 0.288 -13.232 1.00 92.81 324 PHE A O 1
ATOM 2542 N N . CYS A 1 325 ? 11.167 -0.867 -15.013 1.00 90.62 325 CYS A N 1
ATOM 2543 C CA . CYS A 1 325 ? 11.718 -2.149 -14.567 1.00 90.62 325 CYS A CA 1
ATOM 2544 C C . CYS A 1 325 ? 13.250 -2.175 -14.493 1.00 90.62 325 CYS A C 1
ATOM 2546 O O . CYS A 1 325 ? 13.785 -3.031 -13.803 1.00 90.62 325 CYS A O 1
ATOM 2548 N N . ILE A 1 326 ? 13.969 -1.262 -15.158 1.00 90.69 326 ILE A N 1
ATOM 2549 C CA . ILE A 1 326 ? 15.431 -1.149 -14.992 1.00 90.69 326 ILE A CA 1
ATOM 2550 C C . ILE A 1 326 ? 15.784 -0.834 -13.530 1.00 90.69 326 ILE A C 1
ATOM 2552 O O . ILE A 1 326 ? 16.783 -1.340 -13.028 1.00 90.69 326 ILE A O 1
ATOM 2556 N N . GLY A 1 327 ? 14.932 -0.081 -12.822 1.00 89.81 327 GLY A N 1
ATOM 2557 C CA . GLY A 1 327 ? 15.129 0.265 -11.412 1.00 89.81 327 GLY A CA 1
ATOM 2558 C C . GLY A 1 327 ? 15.239 -0.941 -10.471 1.00 89.81 327 GLY A C 1
ATOM 2559 O O . GLY A 1 327 ? 15.939 -0.863 -9.466 1.00 89.81 327 GLY A O 1
ATOM 2560 N N . LEU A 1 328 ? 14.622 -2.073 -10.831 1.00 88.81 328 LEU A N 1
ATOM 2561 C CA . LEU A 1 328 ? 14.685 -3.336 -10.077 1.00 88.81 328 LEU A CA 1
ATOM 2562 C C . LEU A 1 328 ? 16.090 -3.921 -9.975 1.00 88.81 328 LEU A C 1
ATOM 2564 O O . LEU A 1 328 ? 16.386 -4.661 -9.043 1.00 88.81 328 LEU A O 1
ATOM 2568 N N . TYR A 1 329 ? 16.924 -3.636 -10.970 1.00 89.94 329 TYR A N 1
ATOM 2569 C CA . TYR A 1 329 ? 18.264 -4.200 -11.084 1.00 89.94 329 TYR A CA 1
ATOM 2570 C C . TYR A 1 329 ? 19.332 -3.252 -10.543 1.00 89.94 329 TYR A C 1
ATOM 2572 O O . TYR A 1 329 ? 20.519 -3.546 -10.647 1.00 89.94 329 TYR A O 1
ATOM 2580 N N . LEU A 1 330 ? 18.932 -2.105 -9.987 1.00 91.06 330 LEU A N 1
ATOM 2581 C CA . LEU A 1 330 ? 19.873 -1.188 -9.369 1.00 91.06 330 LEU A CA 1
ATOM 2582 C C . LEU A 1 330 ? 20.369 -1.775 -8.047 1.00 91.06 330 LEU A C 1
ATOM 2584 O O . LEU A 1 330 ? 19.585 -2.139 -7.170 1.00 91.06 330 LEU A O 1
ATOM 2588 N N . GLU A 1 331 ? 21.686 -1.825 -7.886 1.00 91.75 331 GLU A N 1
ATOM 2589 C CA . GLU A 1 331 ? 22.305 -2.298 -6.656 1.00 91.75 331 GLU A CA 1
ATOM 2590 C C . GLU A 1 331 ? 22.567 -1.151 -5.681 1.00 91.75 331 GLU A C 1
ATOM 2592 O O . GLU A 1 331 ? 23.026 -0.065 -6.039 1.00 91.75 331 GLU A O 1
ATOM 2597 N N . CYS A 1 332 ? 22.279 -1.396 -4.403 1.00 93.50 332 CYS A N 1
ATOM 2598 C CA . CYS A 1 332 ? 22.544 -0.425 -3.356 1.00 93.50 332 CYS A CA 1
ATOM 2599 C C . CYS A 1 332 ? 24.042 -0.361 -3.044 1.00 93.50 332 CYS A C 1
ATOM 2601 O O . CYS A 1 332 ? 24.537 -1.166 -2.255 1.00 93.50 332 CYS A O 1
ATOM 2603 N N . LYS A 1 333 ? 24.720 0.663 -3.572 1.00 94.06 333 LYS A N 1
ATOM 2604 C CA . LYS A 1 333 ? 26.150 0.932 -3.334 1.00 94.06 333 LYS A CA 1
ATOM 2605 C C . LYS A 1 333 ? 26.532 1.115 -1.860 1.00 94.06 333 LYS A C 1
ATOM 2607 O O . LYS A 1 333 ? 27.691 0.980 -1.501 1.00 94.06 333 LYS A O 1
ATOM 2612 N N . VAL A 1 334 ? 25.569 1.435 -0.990 1.00 94.88 334 VAL A N 1
ATOM 2613 C CA . VAL A 1 334 ? 25.805 1.544 0.462 1.00 94.88 334 VAL A CA 1
ATOM 2614 C C . VAL A 1 334 ? 25.820 0.164 1.126 1.00 94.88 334 VAL A C 1
ATOM 2616 O O . VAL A 1 334 ? 26.636 -0.089 2.004 1.00 94.88 334 VAL A O 1
ATOM 2619 N N . CYS A 1 335 ? 24.916 -0.737 0.725 1.00 92.31 335 CYS A N 1
ATOM 2620 C CA . CYS A 1 335 ? 24.818 -2.085 1.300 1.00 92.31 335 CYS A CA 1
ATOM 2621 C C . CYS A 1 335 ? 25.824 -3.063 0.684 1.00 92.31 335 CYS A C 1
ATOM 2623 O O . CYS A 1 335 ? 26.280 -3.980 1.361 1.00 92.31 335 CYS A O 1
ATOM 2625 N N . LYS A 1 336 ? 26.133 -2.874 -0.597 1.00 90.81 336 LYS A N 1
ATOM 2626 C CA . LYS A 1 336 ? 27.167 -3.578 -1.343 1.00 90.81 336 LYS A CA 1
ATOM 2627 C C . LYS A 1 336 ? 28.101 -2.511 -1.920 1.00 90.81 336 LYS A C 1
ATOM 2629 O O . LYS A 1 336 ? 27.878 -2.081 -3.049 1.00 90.81 336 LYS A O 1
ATOM 2634 N N . PRO A 1 337 ? 29.055 -1.990 -1.131 1.00 89.38 337 PRO A N 1
ATOM 2635 C CA . PRO A 1 337 ? 30.103 -1.160 -1.708 1.00 89.38 337 PRO A CA 1
ATOM 2636 C C . PRO A 1 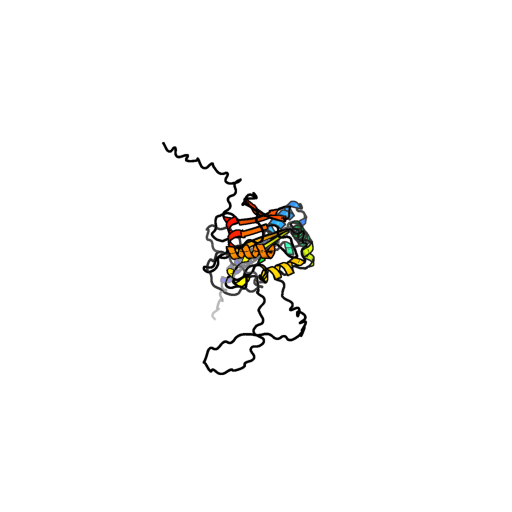337 ? 30.806 -1.983 -2.785 1.00 89.38 337 PRO A C 1
ATOM 2638 O O . PRO A 1 337 ? 31.024 -3.174 -2.560 1.00 89.38 337 PRO A O 1
ATOM 2641 N N . ASP A 1 338 ? 31.108 -1.371 -3.933 1.00 86.25 338 ASP A N 1
ATOM 2642 C CA . ASP A 1 338 ? 31.915 -1.996 -4.982 1.00 86.25 338 ASP A CA 1
ATOM 2643 C C . ASP A 1 338 ? 33.211 -2.465 -4.309 1.00 86.25 338 ASP A C 1
ATOM 2645 O O . ASP A 1 338 ? 34.071 -1.658 -3.944 1.00 86.25 338 ASP A O 1
ATOM 2649 N N . VAL A 1 339 ? 33.296 -3.764 -4.010 1.00 76.75 339 VAL A N 1
ATOM 2650 C CA . VAL A 1 339 ? 34.520 -4.384 -3.515 1.00 76.75 339 VAL A CA 1
ATOM 2651 C C . VAL A 1 339 ? 35.385 -4.366 -4.748 1.00 76.75 339 VAL A C 1
ATOM 2653 O O . VAL A 1 339 ? 35.107 -5.152 -5.647 1.00 76.75 339 VAL A O 1
ATOM 2656 N N . GLY A 1 340 ? 36.236 -3.335 -4.824 1.00 58.66 340 GLY A N 1
ATOM 2657 C CA . GLY A 1 340 ? 36.830 -2.838 -6.057 1.00 58.66 340 GLY A CA 1
ATOM 2658 C C . GLY A 1 340 ? 37.089 -3.974 -7.019 1.00 58.66 340 GLY A C 1
ATOM 2659 O O . GLY A 1 340 ? 37.734 -4.942 -6.623 1.00 58.66 340 GLY A O 1
ATOM 2660 N N . GLU A 1 341 ? 36.524 -3.864 -8.224 1.00 60.84 341 GLU A N 1
ATOM 2661 C CA . GLU A 1 341 ? 37.017 -4.608 -9.373 1.00 60.84 341 GLU A CA 1
ATOM 2662 C C . GLU A 1 341 ? 38.535 -4.466 -9.290 1.00 60.84 341 GLU A C 1
ATOM 2664 O O . GLU A 1 341 ? 39.062 -3.366 -9.479 1.00 60.84 341 GLU A O 1
ATOM 2669 N N . GLU A 1 342 ? 39.212 -5.520 -8.821 1.00 60.09 342 GLU A N 1
ATOM 2670 C CA . GLU A 1 342 ? 40.649 -5.641 -8.955 1.00 60.09 342 GLU A CA 1
ATOM 2671 C C . GLU A 1 342 ? 40.810 -5.529 -10.456 1.00 60.09 342 GLU A C 1
ATOM 2673 O O . GLU A 1 342 ? 40.360 -6.395 -11.204 1.00 60.09 342 GLU A O 1
ATOM 2678 N N . SER A 1 343 ? 41.234 -4.346 -10.893 1.00 61.50 343 SER A N 1
ATOM 2679 C CA . SER A 1 343 ? 41.509 -4.087 -12.281 1.00 61.50 343 SER A CA 1
ATOM 2680 C C . SER A 1 343 ? 42.583 -5.095 -12.621 1.00 61.50 343 SER A C 1
ATOM 2682 O O . SER A 1 343 ? 43.739 -4.908 -12.238 1.00 61.50 343 SER A O 1
ATOM 2684 N N . ASP A 1 344 ? 42.175 -6.179 -13.272 1.00 60.66 344 ASP A N 1
ATOM 2685 C CA . ASP A 1 344 ? 43.039 -7.023 -14.069 1.00 60.66 344 ASP A CA 1
ATOM 2686 C C . ASP A 1 344 ? 43.567 -6.105 -15.188 1.00 60.66 344 ASP A C 1
ATOM 2688 O O . ASP A 1 344 ? 43.119 -6.135 -16.333 1.00 60.66 344 ASP A O 1
ATOM 2692 N N . GLU A 1 345 ? 44.458 -5.179 -14.816 1.00 66.88 345 GLU A N 1
ATOM 2693 C CA . GLU A 1 345 ? 45.453 -4.604 -15.700 1.00 66.88 345 GLU A CA 1
ATOM 2694 C C . GLU A 1 345 ? 46.298 -5.808 -16.115 1.00 66.88 345 GLU A C 1
ATOM 2696 O O . GLU A 1 345 ? 47.275 -6.176 -15.468 1.00 66.88 345 GLU A O 1
ATOM 2701 N N . GLU A 1 346 ? 45.820 -6.514 -17.141 1.00 66.69 346 GLU A N 1
ATOM 2702 C CA . GLU A 1 346 ? 46.628 -7.435 -17.916 1.00 66.69 346 GLU A CA 1
ATOM 2703 C C . GLU A 1 346 ? 47.790 -6.606 -18.466 1.00 66.69 346 GLU A C 1
ATOM 2705 O O . GLU A 1 346 ? 47.642 -5.836 -19.416 1.00 66.69 346 GLU A O 1
ATOM 2710 N N . ASP A 1 347 ? 48.936 -6.722 -17.796 1.00 64.88 347 ASP A N 1
ATOM 2711 C CA . ASP A 1 347 ? 50.235 -6.311 -18.302 1.00 64.88 347 ASP A CA 1
ATOM 2712 C C . ASP A 1 347 ? 50.469 -7.027 -19.649 1.00 64.88 347 ASP A C 1
ATOM 2714 O O . ASP A 1 347 ? 50.952 -8.161 -19.703 1.00 64.88 347 ASP A O 1
ATOM 2718 N N . GLU A 1 348 ? 50.078 -6.388 -20.754 1.00 67.44 348 GLU A N 1
ATOM 2719 C CA . GLU A 1 348 ? 50.537 -6.743 -22.098 1.00 67.44 348 GLU A CA 1
ATOM 2720 C C . GLU A 1 348 ? 52.032 -6.377 -22.210 1.00 67.44 348 GLU A C 1
ATOM 2722 O O . GLU A 1 348 ? 52.385 -5.241 -22.541 1.00 67.44 348 GLU A O 1
ATOM 2727 N N . GLU A 1 349 ? 52.911 -7.341 -21.904 1.00 63.84 349 GLU A N 1
ATOM 2728 C CA . GLU A 1 349 ? 54.334 -7.348 -22.307 1.00 63.84 349 GLU A CA 1
ATOM 2729 C C . GLU A 1 349 ? 54.542 -7.830 -23.752 1.00 63.84 349 GLU A C 1
ATOM 2731 O O . GLU A 1 349 ? 53.955 -8.870 -24.145 1.00 63.84 349 GLU A O 1
#

Foldseek 3Di:
DDDDDDDDDPVPPPVVVVVVVVVVVVVVVVVVVPPPPPPDPLVPDDPVVLLVVLCVLVVDPPPDDDDDPDDDDDDPDPPPPPDDDDDDDDDDDDDDPPDPPDNPCPCVPDPVSVVSSVVSVLVVQEAEAEDDPVLDDPDPPPPPPDPPDDDDDDDDDDDDDDDDDDDDDDDDDPPVPDPPCPPDDQSDPDDLVCQASHQEYEYEYADDCVLQVHPALVPPDLQRRVNLVSVQVNQLSHDQNREYEYEYEYDDDPRYDSLSVLVSVCSNQCDDGHYHYAKYWYDYPPDPLDTFMWGQDPVRFIFTAGPVGDGQGGDDDPDDSVVVCVSSPGDDCVVPPCPDPPPPPVPPD

Sequence (349 aa):
MAMAMASLPQSASLALPLLYLAIRSLHHHFTMENTPTRPFPFMDLPPELREMVYGYCLQDPYYGPRSSSTQNPSSSSVFSWLIPNSNRSDKKPACANSTSKESTWIFLASRQVYAECIDLFFKQRTVHLALTPENYVPPTRSLEASISTSSFSSSAPSSISWPSSPASKPEDTNNELSPSTTTQQPIWPLPPTFHPQIKSLTLSLTATSTLLGVANPHDMPPTSWTLAHRIRSELSSIPSSTPLTLSIKAISTPLWNPLWVWFHASQSFKEGPGPRLQTVVFLFDGWATGENRIERDKNGEWNWVCTQGHVIGKEEGEKGVRAFCIGLYLECKVCKPDVGEESDEEDEE

pLDDT: mean 74.04, std 20.92, range [29.77, 97.38]

Organism: NCBI:txid256645